Protein AF-A0A8J5BZ61-F1 (afdb_monomer_lite)

Sequence (245 aa):
MNNTCTLYGEGLAAASSSNTFIAFPAPHTLQDVATNKKAYASSNWEYDGNANPSYAVDTIETDETMFHSMPEPSPWWLLDLHSTQRIHDVQILSRRECCSERFHNVEIRVGDRRRHDGDFSSYTLFSKYAGPYTPDQGRLSCARGDGVSVDVTVRGPVDEVTGMVINVSDLKVIIQEVVMNTFDHKNVDLDVPVFRDTNLVSTAENIAVVMYDGIQELLPGGLKLHRIRLHETGKNVVDYYGNSE

pLDDT: mean 76.08, std 17.77, range [21.33, 94.56]

Structure (mmCIF, N/CA/C/O backbone):
data_AF-A0A8J5BZ61-F1
#
_entry.id   AF-A0A8J5BZ61-F1
#
loop_
_atom_site.group_PDB
_atom_site.id
_atom_site.type_symbol
_atom_site.label_atom_id
_atom_site.label_alt_id
_atom_site.label_comp_id
_atom_site.label_asym_id
_atom_site.label_entity_id
_atom_site.label_seq_id
_atom_site.pdbx_PDB_ins_code
_atom_site.Cartn_x
_atom_site.Cartn_y
_atom_site.Cartn_z
_atom_site.occupancy
_atom_site.B_iso_or_equiv
_atom_site.auth_seq_id
_atom_site.auth_comp_id
_atom_site.auth_asym_id
_atom_site.auth_atom_id
_atom_site.pdbx_PDB_model_num
ATOM 1 N N . MET A 1 1 ? -4.915 0.825 0.226 1.00 33.53 1 MET A N 1
ATOM 2 C CA . MET A 1 1 ? -4.096 -0.296 -0.282 1.00 33.53 1 MET A CA 1
ATOM 3 C C . MET A 1 1 ? -2.829 0.349 -0.790 1.00 33.53 1 MET A C 1
ATOM 5 O O . MET A 1 1 ? -2.857 0.920 -1.872 1.00 33.53 1 MET A O 1
ATOM 9 N N . ASN A 1 2 ? -1.805 0.406 0.056 1.00 41.66 2 ASN A N 1
ATOM 10 C CA . ASN A 1 2 ? -0.580 1.135 -0.243 1.00 41.66 2 ASN A CA 1
ATOM 11 C C . ASN A 1 2 ? 0.448 0.105 -0.693 1.0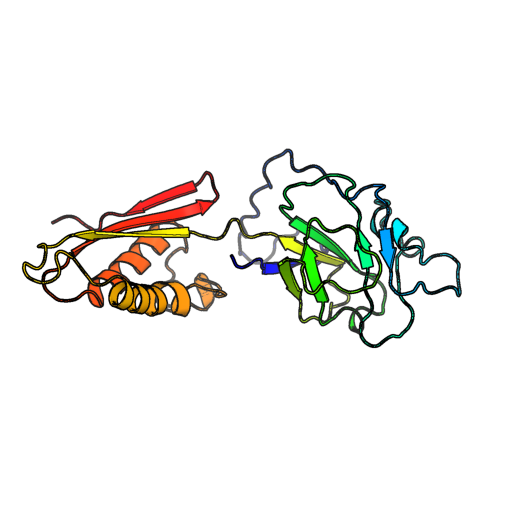0 41.66 2 ASN A C 1
ATOM 13 O O . ASN A 1 2 ? 0.879 -0.735 0.091 1.00 41.66 2 ASN A O 1
ATOM 17 N N . ASN A 1 3 ? 0.755 0.127 -1.984 1.00 46.75 3 ASN A N 1
ATOM 18 C CA . ASN A 1 3 ? 1.813 -0.689 -2.552 1.00 46.75 3 ASN A CA 1
ATOM 19 C C . ASN A 1 3 ? 3.084 0.148 -2.450 1.00 46.75 3 ASN A C 1
ATOM 21 O O . ASN A 1 3 ? 3.115 1.282 -2.928 1.00 46.75 3 ASN A O 1
ATOM 25 N N . THR A 1 4 ? 4.099 -0.377 -1.780 1.00 57.06 4 THR A N 1
ATOM 26 C CA . THR A 1 4 ? 5.382 0.297 -1.602 1.00 57.06 4 THR A CA 1
ATOM 27 C C . THR A 1 4 ? 6.393 -0.309 -2.564 1.00 57.06 4 THR A C 1
ATOM 29 O O . THR A 1 4 ? 6.406 -1.515 -2.806 1.00 57.06 4 THR A O 1
ATOM 32 N N . CYS A 1 5 ? 7.223 0.542 -3.164 1.00 59.59 5 CYS A N 1
ATOM 33 C CA . CYS A 1 5 ? 8.374 0.087 -3.929 1.00 59.59 5 CYS A CA 1
ATOM 34 C C . CYS A 1 5 ? 9.626 0.126 -3.054 1.00 59.59 5 CYS A C 1
ATOM 36 O O . CYS A 1 5 ? 9.904 1.139 -2.412 1.00 59.59 5 CYS A O 1
ATOM 38 N N . THR A 1 6 ? 10.397 -0.954 -3.070 1.00 61.16 6 THR A N 1
ATOM 39 C CA . THR A 1 6 ? 11.673 -1.089 -2.370 1.00 61.16 6 THR A CA 1
ATOM 40 C C . THR A 1 6 ? 12.794 -1.294 -3.385 1.00 61.16 6 THR A C 1
ATOM 42 O O . THR A 1 6 ? 12.669 -2.080 -4.326 1.00 61.16 6 THR A O 1
ATOM 45 N N . LEU A 1 7 ? 13.894 -0.566 -3.195 1.00 57.41 7 LEU A N 1
ATOM 46 C CA . LEU A 1 7 ? 15.117 -0.694 -3.982 1.00 57.41 7 LEU A CA 1
ATOM 47 C C . LEU A 1 7 ? 16.055 -1.701 -3.317 1.00 57.41 7 LEU A C 1
ATOM 49 O O . LEU A 1 7 ? 16.317 -1.611 -2.118 1.00 57.41 7 LEU A O 1
ATOM 53 N N . TYR A 1 8 ? 16.586 -2.629 -4.105 1.00 54.75 8 TYR A N 1
ATOM 54 C CA . TYR A 1 8 ? 17.567 -3.617 -3.675 1.00 54.75 8 TYR A CA 1
ATOM 55 C C . TYR A 1 8 ? 18.887 -3.391 -4.426 1.00 54.75 8 TYR A C 1
ATOM 57 O O . TYR A 1 8 ? 18.908 -3.326 -5.660 1.00 54.75 8 TYR A O 1
ATOM 65 N N . GLY A 1 9 ? 19.988 -3.284 -3.677 1.00 44.00 9 GLY A N 1
ATOM 66 C CA . GLY A 1 9 ? 21.349 -3.356 -4.214 1.00 44.00 9 GLY A CA 1
ATOM 67 C C . GLY A 1 9 ? 21.866 -4.793 -4.210 1.00 44.00 9 GLY A C 1
ATOM 68 O O . GLY A 1 9 ? 21.561 -5.554 -3.291 1.00 44.00 9 GLY A O 1
ATOM 69 N N . GLU A 1 10 ? 22.633 -5.186 -5.227 1.00 42.78 10 GLU A N 1
ATOM 70 C CA . GLU A 1 10 ? 23.255 -6.515 -5.265 1.00 42.78 10 GLU A CA 1
ATOM 71 C C . GLU A 1 10 ? 24.668 -6.461 -4.671 1.00 42.78 10 GLU A C 1
ATOM 73 O O . GLU A 1 10 ? 25.646 -6.144 -5.343 1.00 42.78 10 GLU A O 1
ATOM 78 N N . GLY A 1 11 ? 24.764 -6.790 -3.382 1.00 33.31 11 GLY A N 1
ATOM 79 C CA . GLY A 1 11 ? 26.011 -7.030 -2.664 1.00 33.31 11 GLY A CA 1
ATOM 80 C C . GLY A 1 11 ? 25.831 -8.197 -1.694 1.00 33.31 11 GLY A C 1
ATOM 81 O O . GLY A 1 11 ? 24.943 -8.175 -0.849 1.00 33.31 11 GLY A O 1
ATOM 82 N N . LEU A 1 12 ? 26.657 -9.226 -1.879 1.00 29.45 12 LEU A N 1
ATOM 83 C CA . LEU A 1 12 ? 26.784 -10.477 -1.125 1.00 29.45 12 LEU A CA 1
ATOM 84 C C . LEU A 1 12 ? 26.386 -10.414 0.360 1.00 29.45 12 LEU A C 1
ATOM 86 O O . LEU A 1 12 ? 26.748 -9.493 1.089 1.00 29.45 12 LEU A O 1
ATOM 90 N N . ALA A 1 13 ? 25.791 -11.507 0.842 1.00 30.42 13 ALA A N 1
ATOM 91 C CA . ALA A 1 13 ? 25.819 -11.851 2.254 1.00 30.42 13 ALA A CA 1
ATOM 92 C C . ALA A 1 13 ? 27.269 -11.817 2.783 1.00 30.42 13 ALA A C 1
ATOM 94 O O . ALA A 1 13 ? 28.059 -12.725 2.537 1.00 30.42 13 ALA A O 1
ATOM 95 N N . ALA A 1 14 ? 27.599 -10.774 3.538 1.00 22.12 14 ALA A N 1
ATOM 96 C CA . ALA A 1 14 ? 28.678 -10.757 4.510 1.00 22.12 14 ALA A CA 1
ATOM 97 C C . ALA A 1 14 ? 28.219 -9.888 5.682 1.00 22.12 14 ALA A C 1
ATOM 99 O O . ALA A 1 14 ? 28.168 -8.662 5.609 1.00 22.12 14 ALA A O 1
ATOM 100 N N . ALA A 1 15 ? 27.833 -10.556 6.765 1.00 27.58 15 ALA A N 1
ATOM 101 C CA . ALA A 1 15 ? 27.594 -9.925 8.047 1.00 27.58 15 ALA A CA 1
ATOM 102 C C . ALA A 1 15 ? 28.841 -9.149 8.498 1.00 27.58 15 ALA A C 1
ATOM 104 O O . ALA A 1 15 ? 29.928 -9.718 8.539 1.00 27.58 15 ALA A O 1
ATOM 105 N N . SER A 1 16 ? 28.666 -7.887 8.898 1.00 28.45 16 SER A N 1
ATOM 106 C CA . SER A 1 16 ? 29.517 -7.225 9.898 1.00 28.45 16 SER A CA 1
ATOM 107 C C . SER A 1 16 ? 28.912 -5.891 10.363 1.00 28.45 16 SER A C 1
ATOM 109 O O . SER A 1 16 ? 29.514 -4.832 10.237 1.00 28.45 16 SER A O 1
ATOM 111 N N . SER A 1 17 ? 27.710 -5.955 10.921 1.00 24.59 17 SER A N 1
ATOM 112 C CA . SER A 1 17 ? 27.284 -5.184 12.097 1.00 24.59 17 SER A CA 1
ATOM 113 C C . SER A 1 17 ? 25.858 -5.628 12.374 1.00 24.59 17 SER A C 1
ATOM 115 O O . SER A 1 17 ? 25.006 -5.545 11.495 1.00 24.59 17 SER A O 1
ATOM 117 N N . SER A 1 18 ? 25.649 -6.200 13.549 1.00 29.38 18 SER A N 1
ATOM 118 C CA . SER A 1 18 ? 24.437 -6.863 14.024 1.00 29.38 18 SER A CA 1
ATOM 119 C C . SER A 1 18 ? 23.154 -6.063 13.772 1.00 29.38 18 SER A C 1
ATOM 121 O O . SER A 1 18 ? 22.717 -5.320 14.637 1.00 29.38 18 SER A O 1
ATOM 123 N N . ASN A 1 19 ? 22.552 -6.273 12.603 1.00 24.47 19 ASN A N 1
ATOM 124 C CA . ASN A 1 19 ? 21.151 -6.023 12.296 1.00 24.47 19 ASN A CA 1
ATOM 125 C C . ASN A 1 19 ? 20.655 -7.260 11.550 1.00 24.47 19 ASN A C 1
ATOM 127 O O . ASN A 1 19 ? 20.921 -7.453 10.363 1.00 24.47 19 ASN A O 1
ATOM 131 N N . T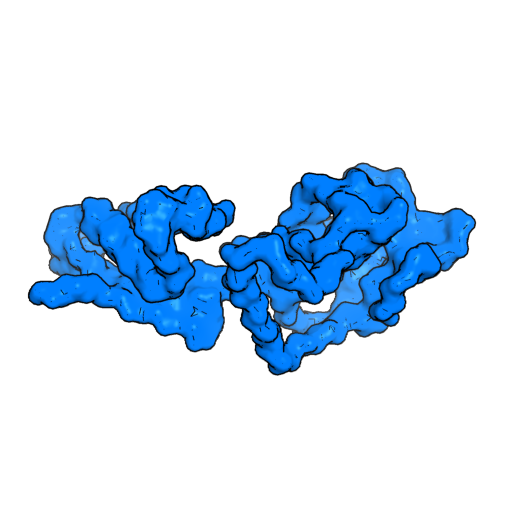HR A 1 20 ? 19.996 -8.150 12.283 1.00 21.33 20 THR A N 1
ATOM 132 C CA . THR A 1 20 ? 19.333 -9.319 11.714 1.00 21.33 20 THR A CA 1
ATOM 133 C C . THR A 1 20 ? 18.081 -8.832 10.991 1.00 21.33 20 THR A C 1
ATOM 135 O O . THR A 1 20 ? 17.008 -8.761 11.578 1.00 21.33 20 THR A O 1
ATOM 138 N N . PHE A 1 21 ? 18.212 -8.464 9.719 1.00 26.28 21 PHE A N 1
ATOM 139 C CA . PHE A 1 21 ? 17.051 -8.305 8.851 1.00 26.28 21 PHE A CA 1
ATOM 140 C C . PHE A 1 21 ? 16.488 -9.697 8.576 1.00 26.28 21 PHE A C 1
ATOM 142 O O . PHE A 1 21 ? 17.120 -10.512 7.900 1.00 26.28 21 PHE A O 1
ATOM 149 N N . ILE A 1 22 ? 15.312 -9.993 9.128 1.00 24.23 22 ILE A N 1
ATOM 150 C CA . ILE A 1 22 ? 14.593 -11.214 8.781 1.00 24.23 22 ILE A CA 1
ATOM 151 C C . ILE A 1 22 ? 13.984 -11.004 7.392 1.00 24.23 22 ILE A C 1
ATOM 153 O O . ILE A 1 22 ? 12.877 -10.498 7.243 1.00 24.23 22 ILE A O 1
ATOM 157 N N . ALA A 1 23 ? 14.726 -11.387 6.356 1.00 25.62 23 ALA A N 1
ATOM 158 C CA . ALA A 1 23 ? 14.143 -11.663 5.054 1.00 25.62 23 ALA A CA 1
ATOM 159 C C . ALA A 1 23 ? 13.437 -13.023 5.148 1.00 25.62 23 ALA A C 1
ATOM 161 O O . ALA A 1 23 ? 14.078 -14.074 5.104 1.00 25.62 23 ALA A O 1
ATOM 162 N N . PHE A 1 24 ? 12.117 -13.014 5.330 1.00 29.38 24 PHE A N 1
ATOM 163 C CA . PHE A 1 24 ? 11.334 -14.238 5.211 1.00 29.38 24 PHE A CA 1
ATOM 164 C C . PHE A 1 24 ? 11.331 -14.682 3.740 1.00 29.38 24 PHE A C 1
ATOM 166 O O . PHE A 1 24 ? 11.063 -13.859 2.860 1.00 29.38 24 PHE A O 1
ATOM 173 N N . PRO A 1 25 ? 11.628 -15.959 3.434 1.00 28.62 25 PRO A N 1
ATOM 174 C CA . PRO A 1 25 ? 11.532 -16.455 2.071 1.00 28.62 25 PRO A CA 1
ATOM 175 C C . PRO A 1 25 ? 10.082 -16.315 1.606 1.00 28.62 25 PRO A C 1
ATOM 177 O O . PRO A 1 25 ? 9.162 -16.820 2.257 1.00 28.62 25 PRO A O 1
ATOM 180 N N . ALA A 1 26 ? 9.882 -15.614 0.487 1.00 34.38 26 ALA A N 1
ATOM 181 C CA . ALA A 1 26 ? 8.590 -15.553 -0.178 1.00 34.38 26 ALA A CA 1
ATOM 182 C C . ALA A 1 26 ? 8.045 -16.986 -0.331 1.00 34.38 26 ALA A C 1
ATOM 184 O O . ALA A 1 26 ? 8.805 -17.885 -0.711 1.00 34.38 26 ALA A O 1
ATOM 185 N N . PRO A 1 27 ? 6.763 -17.236 -0.009 1.00 39.06 27 PRO A N 1
ATOM 186 C CA . PRO A 1 27 ? 6.188 -18.564 -0.129 1.00 39.06 27 PRO A CA 1
ATOM 187 C C . PRO A 1 27 ? 6.408 -19.071 -1.553 1.00 39.06 27 PRO A C 1
ATOM 189 O O . PRO A 1 27 ? 6.018 -18.425 -2.525 1.00 39.06 27 PRO A O 1
ATOM 192 N N . HIS A 1 28 ? 7.056 -20.228 -1.671 1.00 43.19 28 HIS A N 1
ATOM 193 C CA . HIS A 1 28 ? 7.206 -20.926 -2.938 1.00 43.19 28 HIS A CA 1
ATOM 194 C C . HIS A 1 28 ? 5.846 -20.984 -3.659 1.00 43.19 28 HIS A C 1
ATOM 196 O O . HIS A 1 28 ? 4.865 -21.424 -3.057 1.00 43.19 28 HIS A O 1
ATOM 202 N N . THR A 1 29 ? 5.837 -20.552 -4.934 1.00 54.31 29 THR A N 1
ATOM 203 C CA . THR A 1 29 ? 4.799 -20.665 -5.998 1.00 54.31 29 THR A CA 1
ATOM 204 C C . THR A 1 29 ? 4.251 -19.361 -6.604 1.00 54.31 29 THR A C 1
ATOM 206 O O . THR A 1 29 ? 3.286 -19.421 -7.363 1.00 54.31 29 THR A O 1
ATOM 209 N N . LEU A 1 30 ? 4.867 -18.191 -6.394 1.00 62.12 30 LEU A N 1
ATOM 210 C CA . LEU A 1 30 ? 4.630 -17.078 -7.328 1.00 62.12 30 LEU A CA 1
ATOM 211 C C . LEU A 1 30 ? 5.314 -17.392 -8.668 1.00 62.12 30 LEU A C 1
ATOM 213 O O . LEU A 1 30 ? 6.517 -17.640 -8.717 1.00 62.12 30 LEU A O 1
ATOM 217 N N . GLN A 1 31 ? 4.521 -17.442 -9.736 1.00 80.12 31 GLN A N 1
ATOM 218 C CA . GLN A 1 31 ? 4.994 -17.641 -11.103 1.00 80.12 31 GLN A CA 1
ATOM 219 C C . GLN A 1 31 ? 5.258 -16.277 -11.745 1.00 80.12 31 GLN A C 1
ATOM 221 O O . GLN A 1 31 ? 4.420 -15.383 -11.627 1.00 80.12 31 GLN A O 1
ATOM 226 N N . ASP A 1 32 ? 6.378 -16.130 -12.456 1.00 83.31 32 ASP A N 1
ATOM 227 C CA . ASP A 1 32 ? 6.558 -14.992 -13.357 1.00 83.31 32 ASP A CA 1
ATOM 228 C C . ASP A 1 32 ? 5.600 -15.140 -14.547 1.00 83.31 32 ASP A C 1
ATOM 230 O O . ASP A 1 32 ? 5.654 -16.089 -15.335 1.00 83.31 32 ASP A O 1
ATOM 234 N N . VAL A 1 33 ? 4.662 -14.205 -14.630 1.00 88.00 33 VAL A N 1
ATOM 235 C CA . VAL A 1 33 ? 3.606 -14.179 -15.643 1.00 88.00 33 VAL A CA 1
ATOM 236 C C . VAL A 1 33 ? 3.958 -13.250 -16.805 1.00 88.00 33 VAL A C 1
ATOM 238 O O . VAL A 1 33 ? 3.300 -13.317 -17.852 1.00 88.00 33 VAL A O 1
ATOM 241 N N . ALA A 1 34 ? 5.006 -12.435 -16.640 1.00 88.75 34 ALA A N 1
ATOM 242 C CA . ALA A 1 34 ? 5.511 -11.483 -17.616 1.00 88.75 34 ALA A CA 1
ATOM 243 C C . ALA A 1 34 ? 6.397 -12.142 -18.674 1.00 88.75 34 ALA A C 1
ATOM 245 O O . ALA A 1 34 ? 6.360 -11.714 -19.827 1.00 88.75 34 ALA A O 1
ATOM 246 N N . THR A 1 35 ? 7.124 -13.206 -18.318 1.00 87.44 35 THR A N 1
ATOM 247 C CA . THR A 1 35 ? 8.067 -13.874 -19.224 1.00 87.44 35 THR A CA 1
ATOM 248 C C . THR A 1 35 ? 7.449 -14.176 -20.596 1.00 87.44 35 THR A C 1
ATOM 250 O O . THR A 1 35 ? 6.365 -14.774 -20.693 1.00 87.44 35 THR A O 1
ATOM 253 N N . ASN A 1 36 ? 8.154 -13.791 -21.667 1.00 86.25 36 ASN A N 1
ATOM 254 C CA . ASN A 1 36 ? 7.777 -14.025 -23.069 1.00 86.25 36 ASN A CA 1
ATOM 255 C C . ASN A 1 36 ? 6.393 -13.475 -23.474 1.00 86.25 36 ASN A C 1
ATOM 257 O O . ASN A 1 36 ? 5.780 -13.947 -24.440 1.00 86.25 36 ASN A O 1
ATOM 261 N N . LYS A 1 37 ? 5.853 -12.501 -22.733 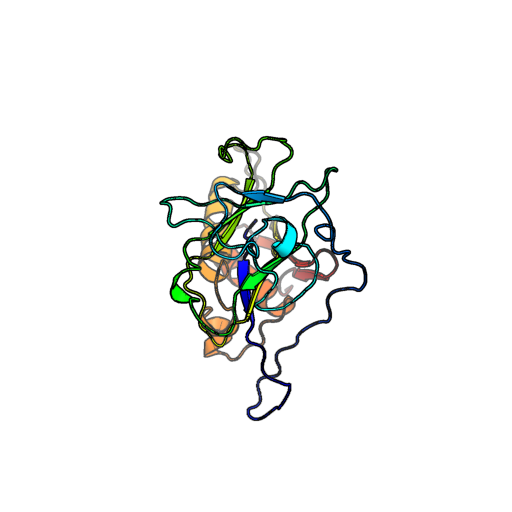1.00 89.06 37 LYS A N 1
ATOM 262 C CA . LYS A 1 37 ? 4.631 -11.789 -23.124 1.00 89.06 37 LYS A CA 1
ATOM 263 C C . LYS A 1 37 ? 4.938 -10.683 -24.123 1.00 89.06 37 LYS A C 1
ATOM 265 O O . LYS A 1 37 ? 6.078 -10.275 -24.316 1.00 89.06 37 LYS A O 1
ATOM 270 N N . LYS A 1 38 ? 3.886 -10.202 -24.786 1.00 90.25 38 LYS A N 1
ATOM 271 C CA . LYS A 1 38 ? 4.012 -9.084 -25.717 1.00 90.25 38 LYS A CA 1
ATOM 272 C C . LYS A 1 38 ? 4.126 -7.787 -24.938 1.00 90.25 38 LYS A C 1
ATOM 274 O O . LYS A 1 38 ? 3.276 -7.498 -24.096 1.00 90.25 38 LYS A O 1
ATOM 279 N N . ALA A 1 39 ? 5.144 -7.013 -25.276 1.00 91.06 39 ALA A N 1
ATOM 280 C CA . ALA A 1 39 ? 5.360 -5.690 -24.736 1.00 91.06 39 ALA A CA 1
ATOM 281 C C . ALA A 1 39 ? 5.265 -4.631 -25.839 1.00 91.06 39 ALA A C 1
ATOM 283 O O . ALA A 1 39 ? 5.598 -4.878 -27.000 1.00 91.06 39 ALA A O 1
ATOM 284 N N . TYR A 1 40 ? 4.810 -3.448 -25.456 1.00 90.94 40 TYR A N 1
ATOM 285 C CA . TYR A 1 40 ? 4.646 -2.280 -26.309 1.00 90.94 40 TYR A CA 1
ATOM 286 C C . TYR A 1 40 ? 5.253 -1.078 -25.601 1.00 90.94 40 TYR A C 1
ATOM 288 O O . TYR A 1 40 ? 5.318 -1.050 -24.376 1.00 90.94 40 TYR A O 1
ATOM 296 N N . ALA A 1 41 ? 5.659 -0.071 -26.356 1.00 91.56 41 ALA A N 1
ATOM 297 C CA . ALA A 1 41 ? 6.137 1.175 -25.788 1.00 91.56 41 ALA A CA 1
ATOM 298 C C . ALA A 1 41 ? 5.706 2.363 -26.643 1.00 91.56 41 ALA A C 1
ATOM 300 O O . ALA A 1 41 ? 5.346 2.193 -27.812 1.00 91.56 4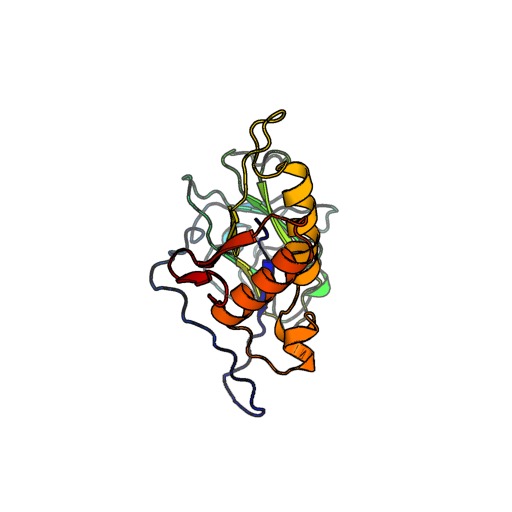1 ALA A O 1
ATOM 301 N N . SER A 1 42 ? 5.768 3.555 -26.055 1.00 91.00 42 SER A N 1
ATOM 302 C CA . SER A 1 42 ? 5.588 4.830 -26.756 1.00 91.00 42 SER A CA 1
ATOM 303 C C . SER A 1 42 ? 6.591 5.001 -27.892 1.00 91.00 42 SER A C 1
ATOM 305 O O . SER A 1 42 ? 6.244 5.459 -28.979 1.00 91.00 42 SER A O 1
ATOM 307 N N . SER A 1 43 ? 7.839 4.624 -27.633 1.00 87.88 43 SER A N 1
ATOM 308 C CA . SER A 1 43 ? 8.950 4.714 -28.565 1.00 87.88 43 SER A CA 1
ATOM 309 C C . SER A 1 43 ? 10.051 3.731 -28.173 1.00 87.88 43 SER A C 1
ATOM 311 O O . SER A 1 43 ? 10.152 3.329 -27.013 1.00 87.88 43 SER A O 1
ATOM 313 N N . ASN A 1 44 ? 10.896 3.377 -29.139 1.00 86.25 44 ASN A N 1
ATOM 314 C CA . ASN A 1 44 ? 12.059 2.520 -28.933 1.00 86.25 44 ASN A CA 1
ATOM 315 C C . ASN A 1 44 ? 13.297 3.265 -29.433 1.00 86.25 44 ASN A C 1
ATOM 317 O O . ASN A 1 44 ? 13.247 3.897 -30.489 1.00 86.25 44 ASN A O 1
ATOM 321 N N . TRP A 1 45 ? 14.404 3.194 -28.699 1.00 80.31 45 TRP A N 1
ATOM 322 C CA . TRP A 1 45 ? 15.678 3.727 -29.171 1.00 80.31 45 TRP A CA 1
ATOM 323 C C . TRP A 1 45 ? 16.225 2.866 -30.326 1.00 80.31 45 TRP A C 1
ATOM 325 O O . TRP A 1 45 ? 16.576 1.707 -30.142 1.00 80.31 45 TRP A O 1
ATOM 335 N N . GLU A 1 46 ? 16.273 3.409 -31.544 1.00 66.38 46 GLU A N 1
ATOM 336 C CA . GLU A 1 46 ? 16.573 2.625 -32.759 1.00 66.38 46 GLU A CA 1
ATOM 337 C C . GLU A 1 46 ? 18.069 2.523 -33.113 1.00 66.38 46 GLU A C 1
ATOM 339 O O . GLU A 1 46 ? 18.420 1.839 -34.071 1.00 66.38 46 GLU A O 1
ATOM 344 N N . TYR A 1 47 ? 18.967 3.191 -32.379 1.00 61.44 47 TYR A N 1
ATOM 345 C CA . TYR A 1 47 ? 20.363 3.364 -32.815 1.00 61.44 47 TYR A CA 1
ATOM 346 C C . TYR A 1 47 ? 21.189 2.062 -32.854 1.00 61.44 47 TYR A C 1
ATOM 348 O O . TYR A 1 47 ? 22.171 1.995 -33.590 1.00 61.44 47 TYR A O 1
ATOM 356 N N . ASP A 1 48 ? 20.808 1.028 -32.100 1.00 58.28 48 ASP A N 1
ATOM 357 C CA . ASP A 1 48 ? 21.552 -0.238 -31.978 1.00 58.28 48 ASP A CA 1
ATOM 358 C C . ASP A 1 48 ? 20.711 -1.504 -32.232 1.00 58.28 48 ASP A C 1
ATOM 360 O O . ASP A 1 48 ? 21.254 -2.606 -32.230 1.00 58.28 48 ASP A O 1
ATOM 364 N N . GLY A 1 49 ? 19.400 -1.379 -32.477 1.00 63.66 49 GLY A N 1
ATOM 365 C CA . GLY A 1 49 ? 18.497 -2.531 -32.616 1.00 63.66 49 GLY A CA 1
ATOM 366 C C . GLY A 1 49 ? 18.264 -3.323 -31.318 1.00 63.66 49 GLY A C 1
ATOM 367 O O . GLY A 1 49 ? 17.541 -4.324 -31.337 1.00 63.66 49 GLY A O 1
ATOM 368 N N . ASN A 1 50 ? 18.809 -2.853 -30.191 1.00 67.06 50 ASN A N 1
ATOM 369 C CA . ASN A 1 50 ? 18.852 -3.562 -28.913 1.00 67.06 50 ASN A CA 1
ATOM 370 C C . ASN A 1 50 ? 17.861 -3.014 -27.873 1.00 67.06 50 ASN A C 1
ATOM 372 O O . ASN A 1 50 ? 17.942 -3.389 -26.712 1.00 67.06 50 ASN A O 1
ATOM 376 N N . ALA A 1 51 ? 16.879 -2.202 -28.287 1.00 74.12 51 ALA A N 1
ATOM 377 C CA . ALA A 1 51 ? 15.883 -1.587 -27.402 1.00 74.12 51 ALA A CA 1
ATOM 378 C C . ALA A 1 51 ? 14.432 -2.040 -27.650 1.00 74.12 51 ALA A C 1
ATOM 380 O O . ALA A 1 51 ? 13.493 -1.250 -27.535 1.00 74.12 51 ALA A O 1
ATOM 381 N N . ASN A 1 52 ? 14.208 -3.304 -28.025 1.00 84.88 52 ASN A N 1
ATOM 382 C CA . ASN A 1 52 ? 12.849 -3.825 -28.190 1.00 84.88 52 ASN A CA 1
ATOM 383 C C . ASN A 1 52 ? 12.128 -3.886 -26.825 1.00 84.88 52 ASN A C 1
ATOM 385 O O . ASN A 1 52 ? 12.700 -4.418 -25.875 1.00 84.88 52 ASN A O 1
ATOM 389 N N . PRO A 1 53 ? 10.859 -3.445 -26.711 1.00 87.62 53 PRO A N 1
ATOM 390 C CA . PRO A 1 53 ? 10.080 -3.557 -25.475 1.00 87.62 53 PRO A CA 1
ATOM 391 C C . PRO A 1 53 ? 10.035 -4.973 -24.898 1.00 87.62 53 PRO A C 1
ATOM 393 O O . PRO A 1 53 ? 9.930 -5.133 -23.685 1.00 87.62 53 PRO A O 1
ATOM 396 N N . SER A 1 54 ? 10.120 -5.995 -25.753 1.00 88.31 54 SER A N 1
ATOM 397 C CA . SER A 1 54 ? 10.084 -7.407 -25.354 1.00 88.31 54 SER A CA 1
ATOM 398 C C . SER A 1 54 ? 11.351 -7.858 -24.623 1.00 88.31 54 SER A C 1
ATOM 400 O O . SER A 1 54 ? 11.292 -8.846 -23.901 1.00 88.31 54 SER A O 1
ATOM 402 N N . TYR A 1 55 ? 12.468 -7.132 -24.753 1.00 87.44 55 TYR A N 1
ATOM 403 C CA . TYR A 1 55 ? 13.690 -7.436 -24.002 1.00 87.44 55 TYR A CA 1
ATOM 404 C C . TYR A 1 55 ? 13.531 -7.174 -22.500 1.00 87.44 55 TYR A C 1
ATOM 406 O O . TYR A 1 55 ? 14.192 -7.792 -21.685 1.00 87.44 55 TYR A O 1
ATOM 414 N N . ALA A 1 56 ? 12.570 -6.343 -22.087 1.00 86.38 56 ALA A N 1
ATOM 415 C CA . ALA A 1 56 ? 12.260 -6.179 -20.665 1.00 86.38 56 ALA A CA 1
ATOM 416 C C . ALA A 1 56 ? 11.580 -7.416 -20.031 1.00 86.38 56 ALA A C 1
ATOM 418 O O . ALA A 1 56 ? 11.346 -7.430 -18.825 1.00 86.38 56 ALA A O 1
ATOM 419 N N . VAL A 1 57 ? 11.210 -8.429 -20.827 1.00 88.00 57 VAL A N 1
ATOM 420 C CA . VAL A 1 57 ? 10.471 -9.627 -20.378 1.00 88.00 57 VAL A CA 1
ATOM 421 C C . VAL A 1 57 ? 11.045 -10.939 -20.921 1.00 88.00 57 VAL A C 1
ATOM 423 O O . VAL A 1 57 ? 10.367 -11.971 -20.906 1.00 88.00 57 VAL A O 1
ATOM 426 N N . ASP A 1 58 ? 12.285 -10.920 -21.409 1.00 79.81 58 ASP A N 1
ATOM 427 C CA . ASP A 1 58 ? 12.972 -12.095 -21.960 1.00 79.81 58 ASP A CA 1
ATOM 428 C C . ASP A 1 58 ? 13.785 -12.879 -20.914 1.00 79.81 58 ASP A C 1
ATOM 430 O O . ASP A 1 58 ? 14.288 -13.959 -21.220 1.00 79.81 58 ASP A O 1
ATOM 434 N N . THR A 1 59 ? 13.851 -12.383 -19.671 1.00 77.00 59 THR A N 1
ATOM 435 C CA . THR A 1 59 ? 14.624 -12.927 -18.532 1.00 77.00 59 THR A CA 1
ATOM 436 C C . THR A 1 59 ? 16.147 -12.872 -18.697 1.00 77.00 59 THR A C 1
ATOM 438 O O . THR A 1 59 ? 16.873 -13.480 -17.910 1.00 77.00 59 THR A O 1
ATOM 441 N N . ILE A 1 60 ? 16.648 -12.140 -19.695 1.00 75.38 60 ILE A N 1
ATOM 442 C CA . ILE A 1 60 ? 18.073 -12.001 -19.984 1.00 75.38 60 ILE A CA 1
ATOM 443 C C . ILE A 1 60 ? 18.583 -10.703 -19.351 1.00 75.38 60 ILE A C 1
ATOM 445 O O . ILE A 1 60 ? 18.380 -9.604 -19.858 1.00 75.38 60 ILE A O 1
ATOM 449 N N . GLU A 1 61 ? 19.294 -10.830 -18.232 1.00 72.12 61 GLU A N 1
ATOM 450 C CA . GLU A 1 61 ? 19.899 -9.697 -17.522 1.00 72.12 61 GLU A CA 1
ATOM 451 C C . GLU A 1 61 ? 21.259 -9.313 -18.123 1.00 72.12 61 GLU A C 1
ATOM 453 O O . GLU A 1 61 ? 22.309 -9.504 -17.508 1.00 72.12 61 GLU A O 1
ATOM 458 N N . THR A 1 62 ? 21.256 -8.797 -19.353 1.00 70.06 62 THR A N 1
ATOM 459 C CA . THR A 1 62 ? 22.473 -8.287 -19.999 1.00 70.06 62 THR A CA 1
ATOM 460 C C . THR A 1 62 ? 22.280 -6.862 -20.490 1.00 70.06 62 THR A C 1
ATOM 462 O O . THR A 1 62 ? 21.188 -6.477 -20.897 1.00 70.06 62 THR A O 1
ATOM 465 N N . ASP A 1 63 ? 23.370 -6.097 -20.525 1.00 68.19 63 ASP A N 1
ATOM 466 C CA . ASP A 1 63 ? 23.404 -4.749 -21.103 1.00 68.19 63 ASP A CA 1
ATOM 467 C C . ASP A 1 63 ? 23.098 -4.732 -22.620 1.00 68.19 63 ASP A C 1
ATOM 469 O O . ASP A 1 63 ? 22.890 -3.665 -23.195 1.00 68.19 63 ASP A O 1
ATOM 473 N N . GLU A 1 64 ? 23.064 -5.900 -23.272 1.00 68.69 64 GLU A N 1
ATOM 474 C CA . GLU A 1 64 ? 22.801 -6.064 -24.706 1.00 68.69 64 GLU A CA 1
ATOM 475 C C . GLU A 1 64 ? 21.309 -6.254 -25.033 1.00 68.69 64 GLU A C 1
ATOM 477 O O . GLU A 1 64 ? 20.913 -6.082 -26.184 1.00 68.69 64 GLU A O 1
ATOM 482 N N . THR A 1 65 ? 20.475 -6.585 -24.042 1.00 75.62 65 THR A N 1
ATOM 483 C CA . THR A 1 65 ? 19.048 -6.910 -24.211 1.00 75.62 65 THR A CA 1
ATOM 484 C C . THR A 1 65 ? 18.199 -6.115 -23.218 1.00 75.62 65 THR A C 1
ATOM 486 O O . THR A 1 65 ? 17.581 -6.666 -22.312 1.00 75.62 65 THR A O 1
ATOM 489 N N . MET A 1 66 ? 18.166 -4.788 -23.367 1.00 78.25 66 MET A N 1
ATOM 490 C CA . MET A 1 66 ? 17.417 -3.891 -22.475 1.00 78.25 66 MET A CA 1
ATOM 491 C C . MET A 1 66 ? 16.461 -2.998 -23.254 1.00 78.25 66 MET A C 1
ATOM 493 O O . MET A 1 66 ? 16.795 -2.511 -24.321 1.00 78.25 66 MET A O 1
ATOM 497 N N . PHE A 1 67 ? 15.293 -2.681 -22.700 1.00 85.56 67 PHE A N 1
ATOM 498 C CA . PHE A 1 67 ? 14.423 -1.667 -23.297 1.00 85.56 67 PHE A CA 1
ATOM 499 C C . PHE A 1 67 ? 14.827 -0.246 -22.862 1.00 85.56 67 PHE A C 1
ATOM 501 O O . PHE A 1 67 ? 14.979 0.032 -21.671 1.00 85.56 67 PHE A O 1
ATOM 508 N N . HIS A 1 68 ? 14.920 0.679 -23.822 1.00 84.19 68 HIS A N 1
ATOM 509 C CA . HIS A 1 68 ? 15.002 2.116 -23.559 1.00 84.19 68 HIS A CA 1
ATOM 510 C C . HIS A 1 68 ? 14.192 2.908 -24.605 1.00 84.19 68 HIS A C 1
ATOM 512 O O . HIS A 1 68 ? 14.217 2.588 -25.795 1.00 84.19 68 HIS A O 1
ATOM 518 N N . SER A 1 69 ? 13.447 3.924 -24.163 1.00 86.81 69 SER A N 1
ATOM 519 C CA . SER A 1 69 ? 12.630 4.785 -25.027 1.00 86.81 69 SER A CA 1
ATOM 520 C C . SER A 1 69 ? 13.436 5.946 -25.627 1.00 86.81 69 SER A C 1
ATOM 522 O O . SER A 1 69 ? 14.483 6.351 -25.120 1.00 86.81 69 SER A O 1
ATOM 524 N N . MET A 1 70 ? 12.909 6.597 -26.661 1.00 87.31 70 MET A N 1
ATOM 525 C CA . MET A 1 70 ? 13.438 7.901 -27.073 1.00 87.31 70 MET A CA 1
ATOM 526 C C . MET A 1 70 ? 13.265 8.937 -25.940 1.00 87.31 70 MET A C 1
ATOM 528 O O . MET A 1 70 ? 12.402 8.771 -25.071 1.00 87.31 70 MET A O 1
ATOM 532 N N . PRO A 1 71 ? 14.065 10.021 -25.916 1.00 86.38 71 PRO A N 1
ATOM 533 C CA . PRO A 1 71 ? 13.837 11.134 -25.000 1.00 86.38 71 PRO A CA 1
ATOM 534 C C . PRO A 1 71 ? 12.479 11.790 -25.280 1.00 86.38 71 PRO A C 1
ATOM 536 O O . PRO A 1 71 ? 12.312 12.504 -26.268 1.00 86.38 71 PRO A O 1
ATOM 539 N N . GLU A 1 72 ? 11.506 11.548 -24.405 1.00 87.75 72 GLU A N 1
ATOM 540 C CA . GLU A 1 72 ? 10.153 12.090 -24.512 1.00 87.75 72 GLU A CA 1
ATOM 541 C C . GLU A 1 72 ? 9.595 12.479 -23.129 1.00 87.75 72 GLU A C 1
ATOM 543 O O . GLU A 1 72 ? 10.086 11.984 -22.114 1.00 87.75 72 GLU A O 1
ATOM 548 N N . PRO A 1 73 ? 8.596 13.380 -23.041 1.00 85.12 73 PRO A N 1
ATOM 549 C CA . PRO A 1 73 ? 8.127 13.904 -21.752 1.00 85.12 73 PRO A CA 1
ATOM 550 C C . PRO A 1 73 ? 7.402 12.889 -20.858 1.00 85.12 73 PRO A C 1
ATOM 552 O O . PRO A 1 73 ? 7.322 13.082 -19.646 1.00 85.12 73 PRO A O 1
ATOM 555 N N . SER A 1 74 ? 6.796 11.853 -21.437 1.00 86.19 74 SER A N 1
ATOM 556 C CA . SER A 1 74 ? 6.002 10.856 -20.702 1.00 86.19 74 SER A CA 1
ATOM 557 C C . SER A 1 74 ? 6.082 9.496 -21.402 1.00 86.19 74 SER A C 1
ATOM 559 O O . SER A 1 74 ? 5.087 9.049 -21.979 1.00 86.19 74 SER A O 1
ATOM 561 N N . PRO A 1 75 ? 7.272 8.863 -21.410 1.00 91.38 75 PRO A N 1
ATOM 562 C CA . PRO A 1 75 ? 7.449 7.563 -22.033 1.00 91.38 75 PRO A CA 1
ATOM 563 C C . PRO A 1 75 ? 6.623 6.520 -21.292 1.00 91.38 75 PRO A C 1
ATOM 565 O O . PRO A 1 75 ? 6.478 6.573 -20.067 1.00 91.38 75 PRO A O 1
ATOM 568 N N . TRP A 1 76 ? 6.106 5.545 -22.030 1.00 92.12 76 TRP A N 1
ATOM 569 C CA . TRP A 1 76 ? 5.388 4.427 -21.442 1.00 92.12 76 TRP A CA 1
ATOM 570 C C . TRP A 1 76 ? 5.857 3.104 -22.023 1.00 92.12 76 TRP A C 1
ATOM 572 O O . TRP A 1 76 ? 6.243 3.002 -23.185 1.00 92.12 76 TRP A O 1
ATOM 582 N N . TRP A 1 77 ? 5.774 2.080 -21.183 1.00 92.56 77 TRP A N 1
ATOM 583 C CA . TRP A 1 77 ? 5.977 0.688 -21.540 1.00 92.56 77 TRP A CA 1
ATOM 584 C C . TRP A 1 77 ? 4.790 -0.112 -21.005 1.00 92.56 77 TRP A C 1
ATOM 586 O O . TRP A 1 77 ? 4.327 0.114 -19.886 1.00 92.56 77 TRP A O 1
ATOM 596 N N . LEU A 1 78 ? 4.263 -1.008 -21.829 1.00 92.00 78 LEU A N 1
ATOM 597 C CA . LEU A 1 78 ? 3.037 -1.748 -21.579 1.00 92.00 78 LEU A CA 1
ATOM 598 C C . LEU A 1 78 ? 3.264 -3.234 -21.823 1.00 92.00 78 LEU A C 1
ATOM 600 O O . LEU A 1 78 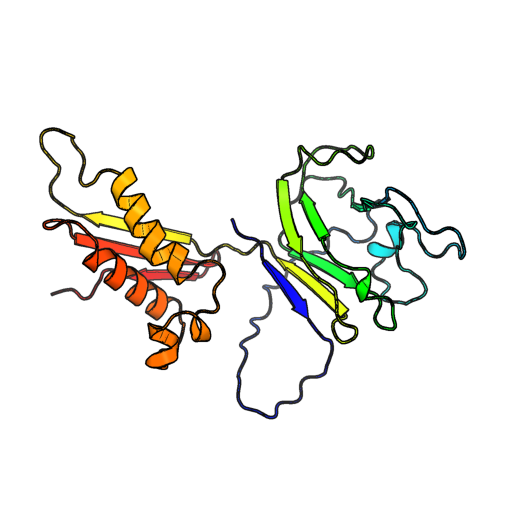? 3.652 -3.636 -22.915 1.00 92.00 78 LEU A O 1
ATOM 604 N N . LEU A 1 79 ? 2.899 -4.043 -20.836 1.00 92.00 79 LEU A N 1
ATOM 605 C CA . LEU A 1 79 ? 2.891 -5.498 -20.911 1.00 92.00 79 LEU A CA 1
ATOM 606 C C . LEU A 1 79 ? 1.469 -6.035 -21.097 1.00 92.00 79 LEU A C 1
ATOM 608 O O . LEU A 1 79 ? 0.605 -5.788 -20.255 1.00 92.00 79 LEU A O 1
ATOM 612 N N . ASP A 1 80 ? 1.230 -6.825 -22.145 1.00 90.69 80 ASP A N 1
ATOM 613 C CA . ASP A 1 80 ? -0.028 -7.561 -22.318 1.00 90.69 80 ASP A CA 1
ATOM 614 C C . ASP A 1 80 ? 0.104 -8.998 -21.792 1.00 90.69 80 ASP A C 1
ATOM 616 O O . ASP A 1 80 ? 0.731 -9.865 -22.404 1.00 90.69 80 ASP A O 1
ATOM 620 N N . LEU A 1 81 ? -0.537 -9.270 -20.651 1.00 89.31 81 LEU A N 1
ATOM 621 C CA . LEU A 1 81 ? -0.541 -10.586 -20.001 1.00 89.31 81 LEU A CA 1
ATOM 622 C C . LEU A 1 81 ? -1.434 -11.625 -20.707 1.00 89.31 81 LEU A C 1
ATOM 624 O O . LEU A 1 81 ? -1.445 -12.795 -20.312 1.00 89.31 81 LEU A O 1
ATOM 628 N N . HIS A 1 82 ? -2.207 -11.221 -21.725 1.00 86.19 82 HIS A N 1
ATOM 629 C CA . HIS A 1 82 ? -3.190 -12.014 -22.483 1.00 86.19 82 HIS A CA 1
ATOM 630 C C . HIS A 1 82 ? -4.350 -12.626 -21.671 1.00 86.19 82 HIS A C 1
ATOM 632 O O . HIS A 1 82 ? -5.313 -13.127 -22.257 1.00 86.19 82 HIS A O 1
ATOM 638 N N . SER A 1 83 ? -4.303 -12.557 -20.342 1.00 85.25 83 SER A N 1
ATOM 639 C CA . SER A 1 83 ? -5.312 -13.058 -19.407 1.00 85.25 83 SER A CA 1
ATOM 640 C C . SER A 1 83 ? -5.340 -12.175 -18.160 1.00 85.25 83 SER A C 1
ATOM 642 O O . SER A 1 83 ? -4.307 -11.639 -17.763 1.00 85.25 83 SER A O 1
ATOM 644 N N . THR A 1 84 ? -6.514 -12.017 -17.548 1.00 84.75 84 THR A N 1
ATOM 645 C CA . THR A 1 84 ? -6.646 -11.326 -16.259 1.00 84.75 84 THR A CA 1
ATOM 646 C C . THR A 1 84 ? -5.993 -12.177 -15.179 1.00 84.75 84 THR A C 1
ATOM 648 O O . THR A 1 84 ? -6.384 -13.325 -14.962 1.00 84.75 84 THR A O 1
ATOM 651 N N . GLN A 1 85 ? -5.004 -11.608 -14.496 1.00 81.88 85 GLN A N 1
ATOM 652 C CA . GLN A 1 85 ? -4.272 -12.268 -13.424 1.00 81.88 85 GLN A CA 1
ATOM 653 C C . GLN A 1 85 ? -4.127 -11.334 -12.230 1.00 81.88 85 GLN A C 1
ATOM 655 O O . GLN A 1 85 ? -4.123 -10.110 -12.366 1.00 81.88 85 GLN A O 1
ATOM 660 N N . ARG A 1 86 ? -4.006 -11.917 -11.037 1.00 76.88 86 ARG A N 1
ATOM 661 C CA . ARG A 1 86 ? -3.716 -11.148 -9.831 1.00 76.88 86 ARG A CA 1
ATOM 662 C C . ARG A 1 86 ? -2.217 -10.865 -9.774 1.00 76.88 86 ARG A C 1
ATOM 664 O O . ARG A 1 86 ? -1.429 -11.789 -9.617 1.00 76.88 86 ARG A O 1
ATOM 671 N N . ILE A 1 87 ? -1.853 -9.588 -9.856 1.00 80.00 87 ILE A N 1
ATOM 672 C CA . ILE A 1 87 ? -0.466 -9.134 -9.725 1.00 80.00 87 ILE A CA 1
ATOM 673 C C . ILE A 1 87 ? -0.134 -8.953 -8.246 1.00 80.00 87 ILE A C 1
ATOM 675 O O . ILE A 1 87 ? -0.798 -8.185 -7.544 1.00 80.00 87 ILE A O 1
ATOM 679 N N . HIS A 1 88 ? 0.862 -9.707 -7.781 1.00 75.69 88 HIS A N 1
ATOM 680 C CA . HIS A 1 88 ? 1.364 -9.650 -6.409 1.00 75.69 88 HIS A CA 1
ATOM 681 C C . HIS A 1 88 ? 2.572 -8.724 -6.282 1.00 75.69 88 HIS A C 1
ATOM 683 O O . HIS A 1 88 ? 2.615 -7.920 -5.360 1.00 75.69 88 HIS A O 1
ATOM 689 N N . ASP A 1 89 ? 3.516 -8.804 -7.213 1.00 79.50 89 ASP A N 1
ATOM 690 C CA . ASP A 1 89 ? 4.751 -8.026 -7.205 1.00 79.50 89 ASP A CA 1
ATOM 691 C C . ASP A 1 89 ? 5.117 -7.625 -8.635 1.00 79.50 89 ASP A C 1
ATOM 693 O O . ASP A 1 89 ? 4.771 -8.327 -9.590 1.00 79.50 89 ASP A O 1
ATOM 697 N N . VAL A 1 90 ? 5.780 -6.479 -8.770 1.00 85.06 90 VAL A N 1
ATOM 698 C CA . VAL A 1 90 ? 6.341 -5.982 -10.027 1.00 85.06 90 VAL A CA 1
ATOM 699 C C . VAL A 1 90 ? 7.812 -5.690 -9.792 1.00 85.06 90 VAL A C 1
ATOM 701 O O . VAL A 1 90 ? 8.146 -4.779 -9.037 1.00 85.06 90 VAL A O 1
ATOM 704 N N . GLN A 1 91 ? 8.683 -6.446 -10.454 1.00 84.12 91 GLN A N 1
ATOM 705 C CA . GLN A 1 91 ? 10.128 -6.245 -10.395 1.00 84.12 91 GLN A CA 1
ATOM 706 C C . GLN A 1 91 ? 10.594 -5.555 -11.668 1.00 84.12 91 GLN A C 1
ATOM 708 O O . GLN A 1 91 ? 10.310 -6.019 -12.769 1.00 84.12 91 GLN A O 1
ATOM 713 N N . ILE A 1 92 ? 11.298 -4.440 -11.508 1.00 84.12 92 ILE A N 1
ATOM 714 C CA . ILE A 1 92 ? 11.936 -3.708 -12.594 1.00 84.12 92 ILE A CA 1
ATOM 715 C C . ILE A 1 92 ? 13.438 -3.747 -12.348 1.00 84.12 92 ILE A C 1
ATOM 717 O O . ILE A 1 92 ? 13.906 -3.440 -11.251 1.00 84.12 92 ILE A O 1
ATOM 721 N N . LEU A 1 93 ? 14.180 -4.141 -13.374 1.00 80.38 93 LEU A N 1
ATOM 722 C CA . LEU A 1 93 ? 15.634 -4.169 -13.364 1.00 80.38 93 LEU A CA 1
ATOM 723 C C . LEU A 1 93 ? 16.143 -2.994 -14.190 1.00 80.38 93 LEU A C 1
ATOM 725 O O . LEU A 1 93 ? 15.727 -2.805 -15.334 1.00 80.38 93 LEU A O 1
ATOM 729 N N . SER A 1 94 ? 17.010 -2.181 -13.593 1.00 76.50 94 SER A N 1
ATOM 730 C CA . SER A 1 94 ? 17.645 -1.062 -14.284 1.00 76.50 94 SER A CA 1
ATOM 731 C C . SER A 1 94 ? 19.049 -1.438 -14.738 1.00 76.50 94 SER A C 1
ATOM 733 O O . SER A 1 94 ? 19.676 -2.359 -14.213 1.00 76.50 94 SER A O 1
ATOM 735 N N . ARG A 1 95 ? 19.577 -0.662 -15.685 1.00 76.12 95 ARG A N 1
ATOM 736 C CA . ARG A 1 95 ? 20.974 -0.772 -16.103 1.00 76.12 95 ARG A CA 1
ATOM 737 C C . ARG A 1 95 ? 21.906 -0.477 -14.924 1.00 76.12 95 ARG A C 1
ATOM 739 O O . ARG A 1 95 ? 21.660 0.475 -14.185 1.00 76.12 95 ARG A O 1
ATOM 746 N N . ARG A 1 96 ? 22.965 -1.279 -14.771 1.00 69.94 96 ARG A N 1
ATOM 747 C CA . ARG A 1 96 ? 23.903 -1.211 -13.632 1.00 69.94 96 ARG A CA 1
ATOM 748 C C . ARG A 1 96 ? 25.036 -0.198 -13.850 1.00 69.94 96 ARG A C 1
ATOM 750 O O . ARG A 1 96 ? 25.482 0.461 -12.921 1.00 69.94 96 ARG A O 1
ATOM 757 N N . GLU A 1 97 ? 25.487 -0.059 -15.093 1.00 67.56 97 GLU A N 1
ATOM 758 C CA . GLU A 1 97 ? 26.760 0.599 -15.425 1.00 67.56 97 GLU A CA 1
ATOM 759 C C . GLU A 1 97 ? 26.649 2.131 -15.599 1.00 67.56 97 GLU A C 1
ATOM 761 O O . GLU A 1 97 ? 27.643 2.852 -15.509 1.00 67.56 97 GLU A O 1
ATOM 766 N N . CYS A 1 98 ? 25.458 2.653 -15.913 1.00 70.25 98 CYS A N 1
ATOM 767 C CA . CYS A 1 98 ? 25.232 4.079 -16.161 1.00 70.25 98 CYS A CA 1
ATOM 768 C C . CYS A 1 98 ? 23.748 4.432 -16.120 1.00 70.25 98 CYS A C 1
ATOM 770 O O . CYS A 1 98 ? 22.881 3.561 -16.220 1.00 70.25 98 CYS A O 1
ATOM 772 N N . CYS A 1 99 ? 23.477 5.737 -16.161 1.00 74.81 99 CYS A N 1
ATOM 773 C CA . CYS A 1 99 ? 22.210 6.261 -16.655 1.00 74.81 99 CYS A CA 1
ATOM 774 C C . CYS A 1 99 ? 21.025 6.058 -15.689 1.00 74.81 99 CYS A C 1
ATOM 776 O O . CYS A 1 99 ? 19.862 6.225 -16.069 1.00 74.81 99 CYS A O 1
ATOM 778 N N . SER A 1 100 ? 21.333 5.705 -14.437 1.00 73.12 100 SER A N 1
ATOM 779 C CA . SER A 1 100 ? 20.383 5.460 -13.351 1.00 73.12 100 SER A CA 1
ATOM 780 C C . SER A 1 100 ? 19.601 6.729 -12.989 1.00 73.12 100 SER A C 1
ATOM 782 O O . SER A 1 100 ? 18.425 6.664 -12.629 1.00 73.12 100 SER A O 1
ATOM 784 N N . GLU A 1 101 ? 20.208 7.900 -13.211 1.00 76.00 101 GLU A N 1
ATOM 785 C CA . GLU A 1 101 ? 19.599 9.216 -13.032 1.00 76.00 101 GLU A CA 1
ATOM 786 C C . GLU A 1 101 ? 18.382 9.450 -13.929 1.00 76.00 101 GLU A C 1
ATOM 788 O O . GLU A 1 101 ? 17.583 10.334 -13.640 1.00 76.00 101 GLU A O 1
ATOM 793 N N . ARG A 1 102 ? 18.222 8.662 -15.001 1.00 80.19 102 ARG A N 1
ATOM 794 C CA . ARG A 1 102 ? 17.083 8.751 -15.924 1.00 80.19 102 ARG A CA 1
ATOM 795 C C . ARG A 1 102 ? 15.859 7.982 -15.438 1.00 80.19 102 ARG A C 1
ATOM 797 O O . ARG A 1 102 ? 14.763 8.218 -15.937 1.00 80.19 102 ARG A O 1
ATOM 804 N N . PHE A 1 103 ? 16.032 7.048 -14.505 1.00 81.69 103 PHE A N 1
ATOM 805 C CA . PHE A 1 103 ? 14.946 6.214 -14.006 1.00 81.69 103 PHE A CA 1
ATOM 806 C C . PHE A 1 103 ? 14.369 6.833 -12.728 1.00 81.69 103 PHE A C 1
ATOM 808 O O . PHE A 1 103 ? 14.780 6.535 -11.607 1.00 81.69 103 PHE A O 1
ATOM 815 N N . HIS A 1 104 ? 13.430 7.756 -12.913 1.00 84.75 104 HIS A N 1
ATOM 816 C CA . HIS A 1 104 ? 12.759 8.497 -11.848 1.00 84.75 104 HIS A CA 1
ATOM 817 C C . HIS A 1 104 ? 11.309 8.805 -12.250 1.00 84.75 104 HIS A C 1
ATOM 819 O O . HIS A 1 104 ? 10.953 8.704 -13.422 1.00 84.75 104 HIS A O 1
ATOM 825 N N . ASN A 1 105 ? 10.467 9.187 -11.287 1.00 86.44 105 ASN A N 1
ATOM 826 C CA . ASN A 1 105 ? 9.047 9.513 -11.490 1.00 86.44 105 ASN A CA 1
ATOM 827 C C . ASN A 1 105 ? 8.239 8.424 -12.230 1.00 86.44 105 ASN A C 1
ATOM 829 O O . ASN A 1 105 ? 7.460 8.716 -13.136 1.00 86.44 105 ASN A O 1
ATOM 833 N N . VAL A 1 106 ? 8.411 7.165 -11.834 1.00 86.94 106 VAL A N 1
ATOM 834 C CA . VAL A 1 106 ? 7.742 6.010 -12.443 1.00 86.94 106 VAL A CA 1
ATOM 835 C C . VAL A 1 106 ? 6.376 5.780 -11.797 1.00 86.94 106 VAL A C 1
ATOM 837 O O . VAL A 1 106 ? 6.253 5.696 -10.573 1.00 86.94 106 VAL A O 1
ATOM 840 N N . GLU A 1 107 ? 5.344 5.625 -12.626 1.00 89.31 107 GLU A N 1
ATOM 841 C CA . GLU A 1 107 ? 4.027 5.137 -12.213 1.00 89.31 107 GLU A CA 1
ATOM 842 C C . GLU A 1 107 ? 3.789 3.738 -12.782 1.00 89.31 107 GLU A C 1
ATOM 844 O O . GLU A 1 107 ? 3.839 3.530 -13.992 1.00 89.31 107 GLU A O 1
ATOM 849 N N . ILE A 1 108 ? 3.469 2.783 -11.913 1.00 89.12 108 ILE A N 1
ATOM 850 C CA . ILE A 1 108 ? 3.058 1.437 -12.311 1.00 89.12 108 ILE A CA 1
ATOM 851 C C . ILE A 1 108 ? 1.539 1.393 -12.247 1.00 89.12 108 ILE A C 1
ATOM 853 O O . ILE A 1 108 ? 0.947 1.717 -11.216 1.00 89.12 108 ILE A O 1
ATOM 857 N N . ARG A 1 109 ? 0.894 0.993 -13.341 1.00 89.88 109 ARG A N 1
ATOM 858 C CA . ARG A 1 109 ? -0.566 0.919 -13.459 1.00 89.88 109 ARG A CA 1
ATOM 859 C C . ARG A 1 109 ? -0.989 -0.453 -13.969 1.00 89.88 109 ARG A C 1
ATOM 861 O O . ARG A 1 109 ? -0.321 -1.029 -14.819 1.00 89.88 109 ARG A O 1
ATOM 868 N N . VAL A 1 110 ? -2.107 -0.966 -13.459 1.00 89.06 110 VAL A N 1
ATOM 869 C CA . VAL A 1 110 ? -2.664 -2.278 -13.827 1.00 89.06 110 VAL A CA 1
ATOM 870 C C . VAL A 1 110 ? -4.143 -2.117 -14.171 1.00 89.06 110 VAL A C 1
ATOM 872 O O . VAL A 1 110 ? -4.887 -1.435 -13.464 1.00 89.06 110 VAL A O 1
ATOM 875 N N . GLY A 1 111 ? -4.581 -2.733 -15.266 1.00 88.00 111 GLY A N 1
ATOM 876 C CA . GLY A 1 111 ? -5.959 -2.643 -15.741 1.00 88.00 111 GLY A CA 1
ATOM 877 C C . GLY A 1 111 ? -6.283 -3.702 -16.791 1.00 88.00 111 GLY A C 1
ATOM 878 O O . GLY A 1 111 ? -5.389 -4.258 -17.420 1.00 88.00 111 GLY A O 1
ATOM 879 N N . ASP A 1 112 ? -7.576 -3.965 -16.978 1.00 84.69 112 ASP A N 1
ATOM 880 C CA . ASP A 1 112 ? -8.079 -5.036 -17.855 1.00 84.69 112 ASP A CA 1
ATOM 881 C C . ASP A 1 112 ? -8.336 -4.588 -19.304 1.00 84.69 112 ASP A C 1
ATOM 883 O O . ASP A 1 112 ? -8.699 -5.393 -20.167 1.00 84.69 112 ASP A O 1
ATOM 887 N N . ARG A 1 113 ? -8.194 -3.291 -19.603 1.00 79.19 113 ARG A N 1
ATOM 888 C CA . ARG A 1 113 ? -8.388 -2.791 -20.967 1.00 79.19 113 ARG A CA 1
ATOM 889 C C . ARG A 1 113 ? -7.173 -3.132 -21.822 1.00 79.19 113 ARG A C 1
ATOM 891 O O . ARG A 1 113 ? -6.039 -3.030 -21.382 1.00 79.19 113 ARG A O 1
ATOM 898 N N . ARG A 1 114 ? -7.413 -3.506 -23.077 1.00 70.56 114 ARG A N 1
ATOM 899 C CA . ARG A 1 114 ? -6.356 -3.694 -24.078 1.00 70.56 114 ARG A CA 1
ATOM 900 C C . ARG A 1 114 ? -6.313 -2.461 -24.966 1.00 70.56 114 ARG A C 1
ATOM 902 O O . ARG A 1 114 ? -7.134 -2.335 -25.874 1.00 70.56 114 ARG A O 1
ATOM 909 N N . ARG A 1 115 ? -5.421 -1.522 -24.655 1.00 71.44 115 ARG A N 1
ATOM 910 C CA . ARG A 1 115 ? -5.168 -0.327 -25.468 1.00 71.44 115 ARG A CA 1
ATOM 911 C C . ARG A 1 115 ? -3.684 -0.005 -25.475 1.00 71.44 115 ARG A C 1
ATOM 913 O O . ARG A 1 115 ? -3.039 -0.098 -24.440 1.00 71.44 115 ARG A O 1
ATOM 920 N N . HIS A 1 116 ? -3.162 0.346 -26.646 1.00 75.81 116 HIS A N 1
ATOM 921 C CA . HIS A 1 116 ? -1.761 0.741 -26.846 1.00 75.81 116 HIS A CA 1
ATOM 922 C C . HIS A 1 116 ? -1.674 2.221 -27.272 1.00 75.81 116 HIS A C 1
ATOM 924 O O . HIS A 1 116 ? -0.745 2.616 -27.966 1.00 75.81 116 HIS A O 1
ATOM 930 N N . ASP A 1 117 ? -2.690 3.021 -26.927 1.00 78.38 117 ASP A N 1
ATOM 931 C CA . ASP A 1 117 ? -2.832 4.440 -27.287 1.00 78.38 117 ASP A CA 1
ATOM 932 C C . ASP A 1 117 ? -2.159 5.388 -26.277 1.00 78.38 117 ASP A C 1
ATOM 934 O O . ASP A 1 117 ? -2.177 6.601 -26.471 1.00 78.38 117 ASP A O 1
ATOM 938 N N . GLY A 1 118 ? -1.563 4.845 -25.210 1.00 78.94 118 GLY A N 1
ATOM 939 C CA . GLY A 1 118 ? -0.917 5.613 -24.145 1.00 78.94 118 GLY A CA 1
ATOM 940 C C . GLY A 1 118 ? -1.878 6.222 -23.117 1.00 78.94 118 GLY A C 1
ATOM 941 O O . GLY A 1 118 ? -1.417 6.883 -22.188 1.00 78.94 118 GLY A O 1
ATOM 942 N N . ASP A 1 119 ? -3.196 6.001 -23.231 1.00 84.38 119 ASP A N 1
ATOM 943 C CA . ASP A 1 119 ? -4.175 6.471 -22.243 1.00 84.38 119 ASP A CA 1
ATOM 944 C C . ASP A 1 119 ? -4.433 5.415 -21.156 1.00 84.38 119 ASP A C 1
ATOM 946 O O . ASP A 1 119 ? -5.295 4.535 -21.265 1.00 84.38 119 ASP A O 1
ATOM 950 N N . PHE A 1 120 ? -3.702 5.550 -20.049 1.00 87.31 120 PHE A N 1
ATOM 951 C CA . PHE A 1 120 ? -3.827 4.687 -18.870 1.00 87.31 120 PHE A CA 1
ATOM 952 C C . PHE A 1 120 ? -4.675 5.303 -17.747 1.00 87.31 120 PHE A C 1
ATOM 954 O O . PHE A 1 120 ? -4.632 4.832 -16.608 1.00 87.31 120 PHE A O 1
ATOM 961 N N . SER A 1 121 ? -5.474 6.338 -18.037 1.00 83.81 121 SER A N 1
ATOM 962 C CA . SER A 1 121 ? -6.311 7.021 -17.033 1.00 83.81 121 SER A CA 1
ATOM 963 C C . SER A 1 121 ? -7.317 6.089 -16.349 1.00 83.81 121 SER A C 1
ATOM 965 O O . SER A 1 121 ? -7.616 6.245 -15.167 1.00 83.81 121 SER A O 1
ATOM 967 N N . SER A 1 122 ? -7.806 5.085 -17.081 1.00 85.06 122 SER A N 1
ATOM 968 C CA . SER A 1 122 ? -8.736 4.067 -16.571 1.00 85.06 122 SER A CA 1
ATOM 969 C C . SER A 1 122 ? -8.074 2.926 -15.789 1.00 85.06 122 SER A C 1
ATOM 971 O O . SER A 1 122 ? -8.781 2.074 -15.255 1.00 85.06 122 SER A O 1
ATOM 973 N N . TYR A 1 123 ? -6.740 2.885 -15.733 1.00 88.62 123 TYR A N 1
ATOM 974 C CA . TYR A 1 123 ? -5.995 1.838 -15.044 1.00 88.62 123 TYR A CA 1
ATOM 975 C C . TYR A 1 123 ? -5.811 2.222 -13.582 1.00 88.62 123 TYR A C 1
ATOM 977 O O . TYR A 1 123 ? -5.564 3.385 -13.243 1.00 88.62 123 TYR A O 1
ATOM 985 N N . THR A 1 124 ? -5.864 1.219 -12.716 1.00 85.56 124 THR A N 1
ATOM 986 C CA . THR A 1 124 ? -5.603 1.400 -11.294 1.00 85.56 124 THR A CA 1
ATOM 987 C C . THR A 1 124 ? -4.121 1.689 -11.099 1.00 85.56 124 THR A C 1
ATOM 989 O O . THR A 1 124 ? -3.270 0.945 -11.589 1.00 85.56 124 THR A O 1
ATOM 992 N N . LEU A 1 125 ? -3.808 2.760 -10.370 1.00 84.19 125 LEU A N 1
ATOM 993 C CA . LEU A 1 125 ? -2.449 3.021 -9.914 1.00 84.19 125 LEU A CA 1
ATOM 994 C C . LEU A 1 125 ? -2.023 1.885 -8.982 1.00 84.19 125 LEU A C 1
ATOM 996 O O . LEU A 1 125 ? -2.590 1.714 -7.905 1.00 84.19 125 LEU A O 1
ATOM 1000 N N . PHE A 1 126 ? -1.049 1.102 -9.431 1.00 81.75 126 PHE A N 1
ATOM 1001 C CA . PHE A 1 126 ? -0.472 0.022 -8.658 1.00 81.75 126 PHE A CA 1
ATOM 1002 C C . PHE A 1 126 ? 0.580 0.581 -7.714 1.00 81.75 126 PHE A C 1
ATOM 1004 O O . PHE A 1 126 ? 0.416 0.424 -6.522 1.00 81.75 126 PHE A O 1
ATOM 1011 N N . SER A 1 127 ? 1.609 1.276 -8.190 1.00 81.25 127 SER A N 1
ATOM 1012 C CA . SER A 1 127 ? 2.601 1.889 -7.300 1.00 81.25 127 SER A CA 1
ATOM 1013 C C . SER A 1 127 ? 3.253 3.111 -7.939 1.00 81.25 127 SER A C 1
ATOM 1015 O O . SER A 1 127 ? 3.111 3.338 -9.143 1.00 81.25 127 SER A O 1
ATOM 1017 N N . LYS A 1 128 ? 3.955 3.904 -7.130 1.00 83.94 128 LYS A N 1
ATOM 1018 C CA . LYS A 1 128 ? 4.761 5.042 -7.577 1.00 83.94 128 LYS A CA 1
ATOM 1019 C C . LYS A 1 128 ? 6.181 4.916 -7.064 1.00 83.94 128 LYS A C 1
ATOM 1021 O O . LYS A 1 128 ? 6.411 4.492 -5.935 1.00 83.94 128 LYS A O 1
ATOM 1026 N N . TYR A 1 129 ? 7.113 5.378 -7.876 1.00 81.62 129 TYR A N 1
ATOM 1027 C CA . TYR A 1 129 ? 8.511 5.479 -7.519 1.00 81.62 129 TYR A CA 1
ATOM 1028 C C . TYR A 1 129 ? 9.042 6.847 -7.944 1.00 81.62 129 TYR A C 1
ATOM 1030 O O . TYR A 1 129 ? 9.046 7.184 -9.125 1.00 81.62 129 TYR A O 1
ATOM 1038 N N . ALA A 1 130 ? 9.466 7.660 -6.977 1.00 82.19 130 ALA A N 1
ATOM 1039 C CA . ALA A 1 130 ? 9.975 9.002 -7.255 1.00 82.19 130 ALA A CA 1
ATOM 1040 C C . ALA A 1 130 ? 11.375 8.971 -7.889 1.00 82.19 130 ALA A C 1
ATOM 1042 O O . ALA A 1 130 ? 11.665 9.785 -8.759 1.00 82.19 130 ALA A O 1
ATOM 1043 N N . GLY A 1 131 ? 12.212 8.001 -7.513 1.00 71.81 131 GLY A N 1
ATOM 1044 C CA . GLY A 1 131 ? 13.607 7.934 -7.938 1.00 71.81 131 GLY A CA 1
ATOM 1045 C C . GLY A 1 131 ? 14.480 9.093 -7.446 1.00 71.81 131 GLY A C 1
ATOM 1046 O O . GLY A 1 131 ? 14.084 9.800 -6.515 1.00 71.81 131 GLY A O 1
ATOM 1047 N N . PRO A 1 132 ? 15.664 9.281 -8.061 1.00 74.44 132 PRO A N 1
ATOM 1048 C CA . PRO A 1 132 ? 16.243 8.425 -9.102 1.00 74.44 132 PRO A CA 1
ATOM 1049 C C . PRO A 1 132 ? 16.779 7.099 -8.552 1.00 74.44 132 PRO A C 1
ATOM 1051 O O . PRO A 1 132 ? 17.014 6.959 -7.352 1.00 74.44 132 PRO A O 1
ATOM 1054 N N . TYR A 1 133 ? 17.013 6.148 -9.452 1.00 74.06 133 TYR A N 1
ATOM 1055 C CA . TYR A 1 133 ? 17.822 4.970 -9.155 1.00 74.06 133 TYR A CA 1
ATOM 1056 C C . TYR A 1 133 ? 19.283 5.364 -8.920 1.00 74.06 133 TYR A C 1
ATOM 1058 O O . TYR A 1 133 ? 19.818 6.229 -9.625 1.00 74.06 133 TYR A O 1
ATOM 1066 N N . THR A 1 134 ? 19.956 4.704 -7.978 1.00 65.75 134 THR A N 1
ATOM 1067 C CA . THR A 1 134 ? 21.405 4.858 -7.785 1.00 65.75 134 THR A CA 1
ATOM 1068 C C . THR A 1 134 ? 22.174 3.682 -8.411 1.00 65.75 134 THR A C 1
ATOM 1070 O O . THR A 1 134 ? 21.623 2.588 -8.505 1.00 65.75 134 THR A O 1
ATOM 1073 N N . PRO A 1 135 ? 23.426 3.867 -8.879 1.00 58.44 135 PRO A N 1
ATOM 1074 C CA . PRO A 1 135 ? 24.175 2.827 -9.610 1.00 58.44 135 PRO A CA 1
ATOM 1075 C C . PRO A 1 135 ? 24.445 1.532 -8.823 1.00 58.44 135 PRO A C 1
ATOM 1077 O O . PRO A 1 135 ? 24.712 0.488 -9.406 1.00 58.44 135 PRO A O 1
ATOM 1080 N N . ASP A 1 136 ? 24.384 1.587 -7.493 1.00 58.62 136 ASP A N 1
ATOM 1081 C CA . ASP A 1 136 ? 24.496 0.448 -6.575 1.00 58.62 136 ASP A CA 1
ATOM 1082 C C . ASP A 1 136 ? 23.180 -0.336 -6.409 1.00 58.62 136 ASP A C 1
ATOM 1084 O O . ASP A 1 136 ? 23.158 -1.398 -5.783 1.00 58.62 136 ASP A O 1
ATOM 1088 N N . GLN A 1 137 ? 22.084 0.163 -6.982 1.00 60.41 137 GLN A N 1
ATOM 1089 C CA . GLN A 1 137 ? 20.753 -0.429 -6.935 1.00 60.41 137 GLN A CA 1
ATOM 1090 C C . GLN A 1 137 ? 20.429 -1.001 -8.316 1.00 60.41 137 GLN A C 1
ATOM 1092 O O . GLN A 1 137 ? 20.415 -0.285 -9.309 1.00 60.41 137 GLN A O 1
ATOM 1097 N N . GLY A 1 138 ? 20.197 -2.311 -8.398 1.00 63.78 138 GLY A N 1
ATOM 1098 C CA . GLY A 1 138 ? 19.915 -2.998 -9.668 1.00 63.78 138 GLY A CA 1
ATOM 1099 C C . GLY A 1 138 ? 18.439 -3.345 -9.854 1.00 63.78 138 GLY A C 1
ATOM 1100 O O . GLY A 1 138 ? 17.987 -3.551 -10.978 1.00 63.78 138 GLY A O 1
ATOM 1101 N N . ARG A 1 139 ? 17.660 -3.383 -8.762 1.00 74.81 139 ARG A N 1
ATOM 1102 C CA . ARG A 1 139 ? 16.292 -3.919 -8.763 1.00 74.81 139 ARG A CA 1
ATOM 1103 C C . ARG A 1 139 ? 15.325 -3.105 -7.909 1.00 74.81 139 ARG A C 1
ATOM 1105 O O . ARG A 1 139 ? 15.565 -2.877 -6.727 1.00 74.81 139 ARG A O 1
ATOM 1112 N N . LEU A 1 140 ? 14.184 -2.770 -8.495 1.00 76.06 140 LEU A N 1
ATOM 1113 C CA . LEU A 1 140 ? 13.045 -2.118 -7.878 1.00 76.06 140 LEU A CA 1
ATOM 1114 C C . LEU A 1 140 ? 11.951 -3.162 -7.815 1.00 76.06 140 LEU A C 1
ATOM 1116 O O . LEU A 1 140 ? 11.433 -3.576 -8.846 1.00 76.06 140 LEU A O 1
ATOM 1120 N N . SER A 1 141 ? 11.612 -3.602 -6.613 1.00 78.00 141 SER A N 1
ATOM 1121 C CA . SER A 1 141 ? 10.456 -4.465 -6.403 1.00 78.00 141 SER A CA 1
ATOM 1122 C C . SER A 1 141 ? 9.351 -3.621 -5.799 1.00 78.00 141 SER A C 1
ATOM 1124 O O . SER A 1 141 ? 9.498 -3.003 -4.746 1.00 78.00 141 SER A O 1
ATOM 1126 N N . CYS A 1 142 ? 8.257 -3.536 -6.536 1.00 73.69 142 CYS A N 1
ATOM 1127 C CA . CYS A 1 142 ? 7.024 -2.911 -6.123 1.00 73.69 142 CYS A CA 1
ATOM 1128 C C . CYS A 1 142 ? 6.051 -4.031 -5.809 1.00 73.69 142 CYS A C 1
ATOM 1130 O O . CYS A 1 142 ? 5.366 -4.543 -6.696 1.00 73.69 142 CYS A O 1
ATOM 1132 N N . ALA A 1 143 ? 5.990 -4.405 -4.541 1.00 65.25 143 ALA A N 1
ATOM 1133 C CA . ALA A 1 143 ? 5.025 -5.382 -4.098 1.00 65.25 143 ALA A CA 1
ATOM 1134 C C . ALA A 1 143 ? 3.690 -4.683 -3.864 1.00 65.25 143 ALA A C 1
ATOM 1136 O O . ALA A 1 143 ? 3.609 -3.585 -3.299 1.00 65.25 143 ALA A O 1
ATOM 1137 N N . ARG A 1 144 ? 2.607 -5.359 -4.241 1.00 58.59 144 ARG A N 1
ATOM 1138 C CA . ARG A 1 144 ? 1.338 -5.116 -3.581 1.00 58.59 144 ARG A CA 1
ATOM 1139 C C . ARG A 1 144 ? 1.565 -5.551 -2.146 1.00 58.59 144 ARG A C 1
ATOM 1141 O O . ARG A 1 144 ? 1.633 -6.751 -1.893 1.00 58.59 144 ARG A O 1
ATOM 1148 N N . GLY A 1 145 ? 1.737 -4.597 -1.234 1.00 51.91 145 GLY A N 1
ATOM 1149 C CA . GLY A 1 145 ? 1.713 -4.923 0.180 1.00 51.91 145 GLY A CA 1
ATOM 1150 C C . GLY A 1 145 ? 0.449 -5.742 0.405 1.00 51.91 145 GLY A C 1
ATOM 1151 O O . GLY A 1 145 ? -0.635 -5.327 -0.030 1.00 51.91 145 GLY A O 1
ATOM 1152 N N . ASP A 1 146 ? 0.572 -6.918 1.016 1.00 50.22 146 ASP A N 1
ATOM 1153 C CA . ASP A 1 146 ? -0.561 -7.558 1.675 1.00 50.22 146 ASP A CA 1
ATOM 1154 C C . ASP A 1 146 ? -0.928 -6.607 2.815 1.00 50.22 146 ASP A C 1
ATOM 1156 O O . ASP A 1 146 ? -0.484 -6.785 3.939 1.00 50.22 146 ASP A O 1
ATOM 1160 N N . GLY A 1 147 ? -1.558 -5.479 2.465 1.00 52.50 147 GLY A N 1
ATOM 1161 C CA . GLY A 1 147 ? -1.587 -4.295 3.304 1.00 52.50 147 GLY A CA 1
ATOM 1162 C C . GLY A 1 147 ? -2.079 -4.686 4.678 1.00 52.50 147 GLY A C 1
ATOM 1163 O O . GLY A 1 147 ? -3.100 -5.367 4.781 1.00 52.50 147 GLY A O 1
ATOM 1164 N N . VAL A 1 148 ? -1.338 -4.274 5.701 1.00 64.94 148 VAL A N 1
ATOM 1165 C CA . VAL A 1 148 ? -1.702 -4.567 7.078 1.00 64.94 148 VAL A CA 1
ATOM 1166 C C . VAL A 1 148 ? -3.110 -4.024 7.306 1.00 64.94 148 VAL A C 1
ATOM 1168 O O . VAL A 1 148 ? -3.347 -2.821 7.169 1.00 64.94 148 VAL A O 1
ATOM 1171 N N . SER A 1 149 ? -4.069 -4.910 7.572 1.00 71.75 149 SER A N 1
ATOM 1172 C CA . SER A 1 149 ? -5.453 -4.513 7.831 1.00 71.75 149 SER A CA 1
ATOM 1173 C C . SER A 1 149 ? -5.757 -4.633 9.310 1.00 71.75 149 SER A C 1
ATOM 1175 O O . SER A 1 149 ? -5.367 -5.606 9.952 1.00 71.75 149 SER A O 1
ATOM 1177 N N . VAL A 1 150 ? -6.475 -3.649 9.842 1.00 81.62 150 VAL A N 1
ATOM 1178 C CA . VAL A 1 150 ? -6.823 -3.580 11.259 1.00 81.62 150 VAL A CA 1
ATOM 1179 C C . VAL A 1 150 ? -8.339 -3.581 11.394 1.00 81.62 150 VAL A C 1
ATOM 1181 O O . VAL A 1 150 ? -8.991 -2.638 10.942 1.00 81.62 150 VAL A O 1
ATOM 1184 N N . ASP A 1 151 ? -8.902 -4.606 12.039 1.00 88.00 151 ASP A N 1
ATOM 1185 C CA . ASP A 1 151 ? -10.310 -4.592 12.440 1.00 88.00 151 ASP A CA 1
ATOM 1186 C C . ASP A 1 151 ? -10.422 -4.076 13.878 1.00 88.00 151 ASP A C 1
ATOM 1188 O O . ASP A 1 151 ? -9.863 -4.657 14.812 1.00 88.00 151 ASP A O 1
ATOM 1192 N N . VAL A 1 152 ? -11.191 -3.004 14.065 1.00 90.00 152 VAL A N 1
ATOM 1193 C CA . VAL A 1 152 ? -11.415 -2.363 15.367 1.00 90.00 152 VAL A CA 1
ATOM 1194 C C . VAL A 1 152 ? -12.833 -2.674 15.832 1.00 90.00 152 VAL A C 1
ATOM 1196 O O . VAL A 1 152 ? -13.807 -2.374 15.143 1.00 90.00 152 VAL A O 1
ATOM 1199 N N . THR A 1 153 ? -12.966 -3.293 17.003 1.00 90.31 153 THR A N 1
ATOM 1200 C CA . THR A 1 153 ? -14.264 -3.642 17.597 1.00 90.31 153 THR A CA 1
ATOM 1201 C C . THR A 1 153 ? -14.476 -2.841 18.872 1.00 90.31 153 THR A C 1
ATOM 1203 O O . THR A 1 153 ? -13.734 -3.019 19.833 1.00 90.31 153 THR A O 1
ATOM 1206 N N . VAL A 1 154 ? -15.505 -1.993 18.904 1.00 91.56 154 VAL A N 1
ATOM 1207 C CA . VAL A 1 154 ? -15.875 -1.174 20.071 1.00 91.56 154 VAL A CA 1
ATOM 1208 C C . VAL A 1 154 ? -17.124 -1.755 20.734 1.00 91.56 154 VAL A C 1
ATOM 1210 O O . VAL A 1 154 ? -18.025 -2.250 20.056 1.00 91.56 154 VAL A O 1
ATOM 1213 N N . ARG A 1 155 ? -17.184 -1.695 22.065 1.00 90.06 155 ARG A N 1
ATOM 1214 C CA . ARG A 1 155 ? -18.314 -2.143 22.883 1.00 90.06 155 ARG A CA 1
ATOM 1215 C C . ARG A 1 155 ? -18.767 -1.021 23.817 1.00 90.06 155 ARG A C 1
ATOM 1217 O O . ARG A 1 155 ? -17.952 -0.358 24.450 1.00 90.06 155 ARG A O 1
ATOM 1224 N N . GLY A 1 156 ? -20.077 -0.861 23.950 1.00 90.94 156 GLY A N 1
ATOM 1225 C CA . GLY A 1 156 ? -20.691 0.123 24.837 1.00 90.94 156 GLY A CA 1
ATOM 1226 C C . GLY A 1 156 ? -22.216 0.013 24.839 1.00 90.94 156 GLY A C 1
ATOM 1227 O O . GLY A 1 156 ? -22.758 -0.845 24.133 1.00 90.94 156 GLY A O 1
ATOM 1228 N N . PRO A 1 157 ? -22.907 0.833 25.648 1.00 92.56 157 PRO A N 1
ATOM 1229 C CA . PRO A 1 157 ? -24.359 0.944 25.582 1.00 92.56 157 PRO A CA 1
ATOM 1230 C C . PRO A 1 157 ? -24.791 1.469 24.207 1.00 92.56 157 PRO A C 1
ATOM 1232 O O . PRO A 1 157 ? -24.076 2.244 23.575 1.00 92.56 157 PRO A O 1
ATOM 1235 N N . VAL A 1 158 ? -25.961 1.032 23.745 1.00 92.44 158 VAL A N 1
ATOM 1236 C CA . VAL A 1 158 ? -26.583 1.588 22.540 1.00 92.44 158 VAL A CA 1
ATOM 1237 C C . VAL A 1 158 ? -27.291 2.874 22.941 1.00 92.44 158 VAL A C 1
ATOM 1239 O O . VAL A 1 158 ? -28.106 2.859 23.862 1.00 92.44 158 VAL A O 1
ATOM 1242 N N . ASP A 1 159 ? -26.974 3.974 22.267 1.00 89.94 159 ASP A N 1
ATOM 1243 C CA . ASP A 1 159 ? -27.649 5.248 22.484 1.00 89.94 159 ASP A CA 1
ATOM 1244 C C . ASP A 1 159 ? -29.128 5.149 22.065 1.00 89.94 159 ASP A C 1
ATOM 1246 O O . ASP A 1 159 ? -29.447 4.701 20.962 1.00 89.94 159 ASP A O 1
ATOM 1250 N N . GLU A 1 160 ? -30.040 5.549 22.954 1.00 93.88 160 GLU A N 1
ATOM 1251 C CA . GLU A 1 160 ? -31.488 5.350 22.776 1.00 93.88 160 GLU A CA 1
ATOM 1252 C C . GLU A 1 160 ? -32.086 6.191 21.638 1.00 93.88 160 GLU A C 1
ATOM 1254 O O . GLU A 1 160 ? -33.148 5.853 21.114 1.00 93.88 160 GLU A O 1
ATOM 1259 N N . VAL A 1 161 ? -31.419 7.281 21.244 1.00 93.06 161 VAL A N 1
ATOM 1260 C CA . VAL A 1 161 ? -31.904 8.203 20.209 1.00 93.06 161 VAL A CA 1
ATOM 1261 C C . VAL A 1 161 ? -31.379 7.796 18.835 1.00 93.06 161 VAL A C 1
ATOM 1263 O O . VAL A 1 161 ? -32.126 7.757 17.859 1.00 93.06 161 VAL A O 1
ATOM 1266 N N . THR A 1 162 ? -30.084 7.506 18.747 1.00 90.75 162 THR A N 1
ATOM 1267 C CA . THR A 1 162 ? -29.379 7.226 17.491 1.00 90.75 162 THR A CA 1
ATOM 1268 C C . THR A 1 162 ? -29.341 5.741 17.141 1.00 90.75 162 THR A C 1
ATOM 1270 O O . THR A 1 162 ? -29.136 5.402 15.976 1.00 90.75 162 THR A O 1
ATOM 1273 N N . GLY A 1 163 ? -29.524 4.846 18.118 1.00 91.12 163 GLY A N 1
ATOM 1274 C CA . GLY A 1 163 ? -29.439 3.397 17.925 1.00 91.12 163 GLY A CA 1
ATOM 1275 C C . GLY A 1 163 ? -28.022 2.885 17.642 1.00 91.12 163 GLY A C 1
ATOM 1276 O O . GLY A 1 163 ? -27.860 1.756 17.178 1.00 91.12 163 GLY A O 1
ATOM 1277 N N . MET A 1 164 ? -26.990 3.695 17.895 1.00 89.81 164 MET A N 1
ATOM 1278 C CA . MET A 1 164 ? -25.586 3.358 17.648 1.00 89.81 164 MET A CA 1
ATOM 1279 C C . MET A 1 164 ? -24.801 3.270 18.960 1.00 89.81 164 MET A C 1
ATOM 1281 O O . MET A 1 164 ? -25.127 3.934 19.938 1.00 89.81 164 MET A O 1
ATOM 1285 N N . VAL A 1 165 ? -23.733 2.469 18.973 1.00 89.94 165 VAL A N 1
ATOM 1286 C CA . VAL A 1 165 ? -22.745 2.479 20.072 1.00 89.94 165 VAL A CA 1
ATOM 1287 C C . VAL A 1 165 ? -21.813 3.688 19.940 1.00 89.94 165 VAL A C 1
ATOM 1289 O O . VAL A 1 165 ? -21.473 4.334 20.922 1.00 89.94 165 VAL A O 1
ATOM 1292 N N . ILE A 1 166 ? -21.403 4.001 18.710 1.00 90.31 166 ILE A N 1
ATOM 1293 C CA . ILE A 1 166 ? -20.608 5.177 18.354 1.00 90.31 166 ILE A CA 1
ATOM 1294 C C . ILE A 1 166 ? -20.905 5.542 16.898 1.00 90.31 166 ILE A C 1
ATOM 1296 O O . ILE A 1 166 ? -21.172 4.661 16.076 1.00 90.31 166 ILE A O 1
ATOM 1300 N N . ASN A 1 167 ? -20.848 6.829 16.560 1.00 87.25 167 ASN A N 1
ATOM 1301 C CA . ASN A 1 167 ? -20.904 7.259 15.169 1.00 87.25 167 ASN A CA 1
ATOM 1302 C C . ASN A 1 167 ? -19.631 6.803 14.437 1.00 87.25 167 ASN A C 1
ATOM 1304 O O . ASN A 1 167 ? -18.509 7.072 14.867 1.00 87.25 167 ASN A O 1
ATOM 1308 N N . VAL A 1 168 ? -19.802 6.140 13.295 1.00 84.31 168 VAL A N 1
ATOM 1309 C CA . VAL A 1 168 ? -18.689 5.629 12.479 1.00 84.31 168 VAL A CA 1
ATOM 1310 C C . VAL A 1 168 ? -17.750 6.751 12.019 1.00 84.31 168 VAL A C 1
ATOM 1312 O O . VAL A 1 168 ? -16.555 6.520 11.854 1.00 84.31 168 VAL A O 1
ATOM 1315 N N . SER A 1 169 ? -18.263 7.972 11.842 1.00 84.25 169 SER A N 1
ATOM 1316 C CA . SER A 1 169 ? -17.453 9.133 11.449 1.00 84.25 169 SER A CA 1
ATOM 1317 C C . SER A 1 169 ? -16.471 9.538 12.546 1.00 84.25 169 SER A C 1
ATOM 1319 O O . SER A 1 169 ? -15.309 9.803 12.249 1.00 84.25 169 SER A O 1
ATOM 1321 N N . ASP A 1 170 ? -16.909 9.507 13.805 1.00 86.25 170 ASP A N 1
ATOM 1322 C CA . ASP A 1 170 ? -16.071 9.849 14.958 1.00 86.25 170 ASP A CA 1
ATOM 1323 C C . ASP A 1 170 ? -15.019 8.760 15.189 1.00 86.25 170 ASP A C 1
ATOM 1325 O O . ASP A 1 170 ? -13.832 9.049 15.345 1.00 86.25 170 ASP A O 1
ATOM 1329 N N . LEU A 1 171 ? -15.429 7.488 15.091 1.00 86.31 171 LEU A N 1
ATOM 1330 C CA . LEU A 1 171 ? -14.506 6.356 15.171 1.00 86.31 171 LEU A CA 1
ATOM 1331 C C . LEU A 1 171 ? -13.439 6.412 14.067 1.00 86.31 171 LEU A C 1
ATOM 1333 O O . LEU A 1 171 ? -12.270 6.126 14.317 1.00 86.31 171 LEU A O 1
ATOM 1337 N N . LYS A 1 172 ? -13.818 6.818 12.851 1.00 82.44 172 LYS A N 1
ATOM 1338 C CA . LYS A 1 172 ? -12.882 6.982 11.734 1.00 82.44 172 LYS A CA 1
ATOM 1339 C C . LYS A 1 172 ? -11.810 8.029 12.034 1.00 82.44 172 LYS A C 1
ATOM 1341 O O . LYS A 1 172 ? -10.658 7.802 11.679 1.00 82.44 172 LYS A O 1
ATOM 1346 N N . VAL A 1 173 ? -12.164 9.150 12.666 1.00 88.56 173 VAL A N 1
ATOM 1347 C CA . VAL A 1 173 ? -11.195 10.195 13.042 1.00 88.56 173 VAL A CA 1
ATOM 1348 C C . VAL A 1 173 ? -10.189 9.656 14.059 1.00 88.56 173 VAL A C 1
ATOM 1350 O O . VAL A 1 173 ? -8.990 9.839 13.872 1.00 88.56 173 VAL A O 1
ATOM 1353 N N . ILE A 1 174 ? -10.659 8.922 15.072 1.00 89.75 174 ILE A N 1
ATOM 1354 C CA . ILE A 1 174 ? -9.791 8.300 16.085 1.00 89.75 174 ILE A CA 1
ATOM 1355 C C . ILE A 1 174 ? -8.823 7.301 15.436 1.00 89.75 174 ILE A C 1
ATOM 1357 O O . ILE A 1 174 ? -7.618 7.353 15.671 1.00 89.75 174 ILE A O 1
ATOM 1361 N N . ILE A 1 175 ? -9.333 6.413 14.575 1.00 85.12 175 ILE A N 1
ATOM 1362 C CA . ILE A 1 175 ? -8.504 5.424 13.867 1.00 85.12 175 ILE A CA 1
ATOM 1363 C C . ILE A 1 175 ? -7.492 6.114 12.946 1.00 85.12 175 ILE A C 1
ATOM 1365 O O . ILE A 1 175 ? -6.344 5.686 12.869 1.00 85.12 175 ILE A O 1
ATOM 1369 N N . GLN A 1 176 ? -7.893 7.177 12.247 1.00 83.19 176 GLN A N 1
ATOM 1370 C CA . GLN A 1 176 ? -6.990 7.936 11.385 1.00 83.19 176 GLN A CA 1
ATOM 1371 C C . GLN A 1 176 ? -5.823 8.526 12.188 1.00 83.19 176 GLN A C 1
ATOM 1373 O O . GLN A 1 176 ? -4.679 8.428 11.753 1.00 83.19 176 GLN A O 1
ATOM 1378 N N . GLU A 1 177 ? -6.098 9.095 13.358 1.00 84.94 177 GLU A N 1
ATOM 1379 C CA . GLU A 1 177 ? -5.062 9.683 14.206 1.00 84.94 177 GLU A CA 1
ATOM 1380 C C . GLU A 1 177 ? -4.111 8.620 14.769 1.00 84.94 177 GLU A C 1
ATOM 1382 O O . GLU A 1 177 ? -2.896 8.731 14.629 1.00 84.94 177 GLU A O 1
ATOM 1387 N N . VAL A 1 178 ? -4.645 7.548 15.354 1.00 87.25 178 VAL A N 1
ATOM 1388 C CA . VAL A 1 178 ? -3.810 6.555 16.045 1.00 87.25 178 VAL A CA 1
ATOM 1389 C C . VAL A 1 178 ? -3.122 5.615 15.068 1.00 87.25 178 VAL A C 1
ATOM 1391 O O . VAL A 1 178 ? -1.927 5.371 15.194 1.00 87.25 178 VAL A O 1
ATOM 1394 N N . VAL A 1 179 ? -3.858 5.067 14.103 1.00 83.88 179 VAL A N 1
ATOM 1395 C CA . VAL A 1 179 ? -3.343 4.020 13.213 1.00 83.88 179 VAL A CA 1
ATOM 1396 C C . VAL A 1 179 ? -2.643 4.648 12.020 1.00 83.88 179 VAL A C 1
ATOM 1398 O O . VAL A 1 179 ? -1.465 4.393 11.788 1.00 83.88 179 VAL A O 1
ATOM 1401 N N . MET A 1 180 ? -3.344 5.494 11.268 1.00 75.50 180 MET A N 1
ATOM 1402 C CA . MET A 1 180 ? -2.811 5.975 9.994 1.00 75.50 180 MET A CA 1
ATOM 1403 C C . MET A 1 180 ? -1.682 6.985 10.207 1.00 75.50 180 MET A C 1
ATOM 1405 O O . MET A 1 180 ? -0.596 6.799 9.673 1.00 75.50 180 MET A O 1
ATOM 1409 N N . ASN A 1 181 ? -1.875 8.015 11.034 1.00 75.44 181 ASN A N 1
ATOM 1410 C CA . ASN A 1 181 ? -0.844 9.044 11.211 1.00 75.44 181 ASN A CA 1
ATOM 1411 C C . ASN A 1 181 ? 0.404 8.512 11.938 1.00 75.44 181 ASN A C 1
ATOM 1413 O O . ASN A 1 181 ? 1.497 9.056 11.751 1.00 75.44 181 ASN A O 1
ATOM 1417 N N . THR A 1 182 ? 0.275 7.450 12.739 1.00 77.12 182 THR A N 1
ATOM 1418 C CA . THR A 1 182 ? 1.400 6.863 13.485 1.00 77.12 182 THR A CA 1
ATOM 1419 C C . THR A 1 182 ? 2.128 5.772 12.711 1.00 77.12 182 THR A C 1
ATOM 1421 O O . THR A 1 182 ? 3.352 5.738 12.777 1.00 77.12 182 THR A O 1
ATOM 1424 N N . PHE A 1 183 ? 1.423 4.907 11.975 1.00 76.69 183 PHE A N 1
ATOM 1425 C CA . PHE A 1 183 ? 2.016 3.703 11.377 1.00 76.69 183 PHE A CA 1
ATOM 1426 C C . PHE A 1 183 ? 2.026 3.695 9.844 1.00 76.69 183 PHE A C 1
ATOM 1428 O O . PHE A 1 183 ? 2.847 2.992 9.256 1.00 76.69 183 PHE A O 1
ATOM 1435 N N . ASP A 1 184 ? 1.151 4.449 9.170 1.00 74.06 184 ASP A N 1
ATOM 1436 C CA . ASP A 1 184 ? 1.108 4.433 7.704 1.00 74.06 184 ASP A CA 1
ATOM 1437 C C . ASP A 1 184 ? 2.366 5.090 7.115 1.00 74.06 184 ASP A C 1
ATOM 1439 O O . ASP A 1 184 ? 2.766 6.180 7.525 1.00 74.06 184 ASP A O 1
ATOM 1443 N N . HIS A 1 185 ? 2.991 4.414 6.145 1.00 61.41 185 HIS A N 1
ATOM 1444 C CA . HIS A 1 185 ? 4.221 4.852 5.466 1.00 61.41 185 HIS A CA 1
ATOM 1445 C C . HIS A 1 185 ? 5.408 5.186 6.391 1.00 61.41 185 HIS A C 1
ATOM 1447 O O . HIS A 1 185 ? 6.267 5.995 6.032 1.00 61.41 185 HIS A O 1
ATOM 1453 N N . LYS A 1 186 ? 5.477 4.557 7.566 1.00 60.22 186 LYS A N 1
ATOM 1454 C CA . LYS A 1 186 ? 6.520 4.796 8.568 1.00 60.22 186 LYS A CA 1
ATOM 1455 C C . LYS A 1 186 ? 7.310 3.534 8.876 1.00 60.22 186 LYS A C 1
ATOM 1457 O O . LYS A 1 186 ? 6.772 2.427 8.862 1.00 60.22 186 LYS A O 1
ATOM 1462 N N . ASN A 1 187 ? 8.592 3.702 9.179 1.00 67.31 187 ASN A N 1
ATOM 1463 C CA . ASN A 1 187 ? 9.395 2.645 9.772 1.00 67.31 187 ASN A CA 1
ATOM 1464 C C . ASN A 1 187 ? 9.043 2.557 11.264 1.00 67.31 187 ASN A C 1
ATOM 1466 O O . ASN A 1 187 ? 9.327 3.485 12.017 1.00 67.31 187 ASN A O 1
ATOM 1470 N N . VAL A 1 188 ? 8.423 1.456 11.694 1.00 75.38 188 VAL A N 1
ATOM 1471 C CA . VAL A 1 188 ? 7.927 1.306 13.073 1.00 75.38 188 VAL A CA 1
ATOM 1472 C C . VAL A 1 188 ? 9.044 1.501 14.102 1.00 75.38 188 VAL A C 1
ATOM 1474 O O . VAL A 1 188 ? 8.842 2.217 15.076 1.00 75.38 188 VAL A O 1
ATOM 1477 N N . ASP A 1 189 ? 10.237 0.957 13.862 1.00 68.81 189 ASP A N 1
ATOM 1478 C CA . ASP A 1 189 ? 11.351 1.015 14.816 1.00 68.81 189 ASP A CA 1
ATOM 1479 C C . ASP A 1 189 ? 11.994 2.408 14.929 1.00 68.81 189 ASP A C 1
ATOM 1481 O O . ASP A 1 189 ? 12.586 2.736 15.956 1.00 68.81 189 ASP A O 1
ATOM 1485 N N . LEU A 1 190 ? 11.904 3.236 13.881 1.00 64.12 190 LEU A N 1
ATOM 1486 C CA . LEU A 1 190 ? 12.592 4.536 13.811 1.00 64.12 190 LEU A CA 1
ATOM 1487 C C . LEU A 1 190 ? 11.650 5.737 13.955 1.00 64.12 190 LEU A C 1
ATOM 1489 O O . LEU A 1 190 ? 12.016 6.757 14.546 1.00 64.12 190 LEU A O 1
ATOM 1493 N N . ASP A 1 191 ? 10.440 5.627 13.416 1.00 64.19 191 ASP A N 1
ATOM 1494 C CA . ASP A 1 191 ? 9.509 6.745 13.273 1.00 64.19 191 ASP A CA 1
ATOM 1495 C C . ASP A 1 191 ? 8.401 6.733 14.329 1.00 64.19 191 ASP A C 1
ATOM 1497 O O . ASP A 1 191 ? 7.766 7.768 14.551 1.00 64.19 191 ASP A O 1
ATOM 1501 N N . VAL A 1 192 ? 8.163 5.596 14.996 1.00 77.19 192 VAL A N 1
ATOM 1502 C CA . VAL A 1 192 ? 7.172 5.489 16.074 1.00 77.19 192 VAL A CA 1
ATOM 1503 C C . VAL A 1 192 ? 7.885 5.628 17.423 1.00 77.19 192 VAL A C 1
ATOM 1505 O O . VAL A 1 192 ? 8.616 4.718 17.820 1.00 77.19 192 VAL A O 1
ATOM 1508 N N . PRO A 1 193 ? 7.671 6.734 18.168 1.00 85.00 193 PRO A N 1
ATOM 1509 C CA . PRO A 1 193 ? 8.431 7.034 19.383 1.00 85.00 193 PRO A CA 1
ATOM 1510 C C . PRO A 1 193 ? 8.390 5.921 20.428 1.00 85.00 193 PRO A C 1
ATOM 1512 O O . PRO A 1 193 ? 9.404 5.637 21.049 1.00 85.00 193 PRO A O 1
ATOM 1515 N N . VAL A 1 194 ? 7.248 5.241 20.584 1.00 84.06 194 VAL A N 1
ATOM 1516 C CA . VAL A 1 194 ? 7.127 4.113 21.519 1.00 84.06 194 VAL A CA 1
ATOM 1517 C C . VAL A 1 194 ? 8.142 3.016 21.200 1.00 84.06 194 VAL A C 1
ATOM 1519 O O . VAL A 1 194 ? 8.837 2.573 22.106 1.00 84.06 194 VAL A O 1
ATOM 1522 N N . PHE A 1 195 ? 8.286 2.606 19.941 1.00 80.88 195 PHE A N 1
ATOM 1523 C CA . PHE A 1 195 ? 9.218 1.537 19.572 1.00 80.88 195 PHE A CA 1
ATOM 1524 C C . PHE A 1 195 ? 10.669 2.016 19.612 1.00 80.88 195 PHE A C 1
ATOM 1526 O O . PHE A 1 195 ? 11.517 1.346 20.201 1.00 80.88 195 PHE A O 1
ATOM 1533 N N . ARG A 1 196 ? 10.934 3.223 19.096 1.00 80.69 196 ARG A N 1
ATOM 1534 C CA . ARG A 1 196 ? 12.279 3.811 19.080 1.00 80.69 196 ARG A CA 1
ATOM 1535 C C . ARG A 1 196 ? 12.830 4.074 20.482 1.00 80.69 196 ARG A C 1
ATOM 1537 O O . ARG A 1 196 ? 13.958 3.698 20.785 1.00 80.69 196 ARG A O 1
ATOM 1544 N N . ASP A 1 197 ? 12.055 4.752 21.325 1.00 86.75 197 ASP A N 1
ATOM 1545 C CA . ASP A 1 197 ? 12.551 5.316 22.585 1.00 86.75 197 ASP A CA 1
ATOM 1546 C C . ASP A 1 197 ? 12.548 4.274 23.716 1.00 86.75 197 ASP A C 1
ATOM 1548 O O . ASP A 1 197 ? 13.369 4.353 24.630 1.00 86.75 197 ASP A O 1
ATOM 1552 N N . THR A 1 198 ? 11.658 3.272 23.654 1.00 83.12 198 THR A N 1
ATOM 1553 C CA . THR A 1 198 ? 11.610 2.175 24.643 1.00 83.12 198 THR A CA 1
ATOM 1554 C C . THR A 1 198 ? 12.371 0.923 24.203 1.00 83.12 198 THR A C 1
ATOM 1556 O O . THR A 1 198 ? 12.537 0.002 25.004 1.00 83.12 198 THR A O 1
ATOM 1559 N N . ASN A 1 199 ? 12.860 0.892 22.956 1.00 78.25 199 ASN A N 1
ATOM 1560 C CA . ASN A 1 199 ? 13.486 -0.276 22.332 1.00 78.25 199 ASN A CA 1
ATOM 1561 C C . ASN A 1 199 ? 12.571 -1.521 22.360 1.00 78.25 199 ASN A C 1
ATOM 1563 O O . ASN A 1 199 ? 13.031 -2.655 22.530 1.00 78.25 199 ASN A O 1
ATOM 1567 N N . LEU A 1 200 ? 11.258 -1.291 22.245 1.00 80.44 200 LEU A N 1
ATOM 1568 C CA . LEU A 1 200 ? 10.247 -2.337 22.134 1.00 80.44 200 LEU A CA 1
ATOM 1569 C C . LEU A 1 200 ? 10.362 -3.002 20.762 1.00 80.44 200 LEU A C 1
ATOM 1571 O O . LEU A 1 200 ? 10.491 -2.326 19.747 1.00 80.44 200 LEU A O 1
ATOM 1575 N N . VAL A 1 201 ? 10.278 -4.331 20.721 1.00 81.12 201 VAL A N 1
ATOM 1576 C CA . VAL A 1 201 ? 10.336 -5.075 19.457 1.00 81.12 201 VAL A CA 1
ATOM 1577 C C . VAL A 1 201 ? 9.043 -4.846 18.670 1.00 81.12 201 VAL A C 1
ATOM 1579 O O . VAL A 1 201 ? 7.954 -5.055 19.206 1.00 81.12 201 VAL A O 1
ATOM 1582 N N . SER A 1 202 ? 9.149 -4.471 17.397 1.00 82.25 202 SER A N 1
ATOM 1583 C CA . SER A 1 202 ? 8.038 -4.186 16.475 1.00 82.25 202 SER A CA 1
ATOM 1584 C C . SER A 1 202 ? 7.305 -5.435 15.954 1.00 82.25 202 SER A C 1
ATOM 1586 O O . SER A 1 202 ? 7.003 -5.554 14.770 1.00 82.25 202 SER A O 1
ATOM 1588 N N . THR A 1 203 ? 6.988 -6.390 16.834 1.00 84.81 203 THR A N 1
ATOM 1589 C CA . THR A 1 203 ? 6.177 -7.557 16.449 1.00 84.81 203 THR A CA 1
ATOM 1590 C C . THR A 1 203 ? 4.705 -7.181 16.258 1.00 84.81 203 THR A C 1
ATOM 1592 O O . THR A 1 203 ? 4.223 -6.199 16.831 1.00 84.81 203 THR A O 1
ATOM 1595 N N . ALA A 1 204 ? 3.962 -7.985 15.490 1.00 85.56 204 ALA A N 1
ATOM 1596 C CA . ALA A 1 204 ? 2.529 -7.786 15.266 1.00 85.56 204 ALA A CA 1
ATOM 1597 C C . ALA A 1 204 ? 1.727 -7.719 16.584 1.00 85.56 204 ALA A C 1
ATOM 1599 O O . ALA A 1 204 ? 0.783 -6.939 16.704 1.00 85.56 204 ALA A O 1
ATOM 1600 N N . GLU A 1 205 ? 2.133 -8.478 17.603 1.00 88.81 205 GLU A N 1
ATOM 1601 C CA . GLU A 1 205 ? 1.549 -8.442 18.945 1.00 88.81 205 GLU A CA 1
ATOM 1602 C C . GLU A 1 205 ? 1.756 -7.093 19.631 1.00 88.81 205 GLU A C 1
ATOM 1604 O O . GLU A 1 205 ? 0.789 -6.487 20.088 1.00 88.81 205 GLU A O 1
ATOM 1609 N N . ASN A 1 206 ? 2.989 -6.582 19.653 1.00 89.38 206 ASN A N 1
ATOM 1610 C CA . ASN A 1 206 ? 3.286 -5.297 20.287 1.00 89.38 206 ASN A CA 1
ATOM 1611 C C . ASN A 1 206 ? 2.653 -4.125 19.528 1.00 89.38 206 ASN A C 1
ATOM 1613 O O . ASN A 1 206 ? 2.166 -3.182 20.148 1.00 89.38 206 ASN A O 1
ATOM 1617 N N . ILE A 1 207 ? 2.591 -4.195 18.197 1.00 90.44 207 ILE A N 1
ATOM 1618 C CA . ILE A 1 207 ? 1.877 -3.208 17.379 1.00 90.44 207 ILE A CA 1
ATOM 1619 C C . ILE A 1 207 ? 0.382 -3.202 17.726 1.00 90.44 207 ILE A C 1
ATOM 1621 O O . ILE A 1 207 ? -0.188 -2.130 17.931 1.00 90.44 207 ILE A O 1
ATOM 1625 N N . ALA A 1 208 ? -0.248 -4.376 17.857 1.00 91.50 208 ALA A N 1
ATOM 1626 C CA . ALA A 1 208 ? -1.653 -4.473 18.252 1.00 91.50 208 ALA A CA 1
ATOM 1627 C C . ALA A 1 208 ? -1.912 -3.891 19.655 1.00 91.50 208 ALA A C 1
ATOM 1629 O O . ALA A 1 208 ? -2.937 -3.235 19.850 1.00 91.50 208 ALA A O 1
ATOM 1630 N N . VAL A 1 209 ? -0.982 -4.073 20.602 1.00 92.69 209 VAL A N 1
ATOM 1631 C CA . VAL A 1 209 ? -1.050 -3.469 21.947 1.00 92.69 209 VAL A CA 1
ATOM 1632 C C . VAL A 1 209 ? -0.985 -1.944 21.868 1.00 92.69 209 VAL A C 1
ATOM 1634 O O . VAL A 1 209 ? -1.879 -1.271 22.373 1.00 92.69 209 VAL A O 1
ATOM 1637 N N . VAL A 1 210 ? 0.010 -1.389 21.168 1.00 91.44 210 VAL A N 1
ATOM 1638 C CA . VAL A 1 210 ? 0.177 0.072 21.049 1.00 91.44 210 VAL A CA 1
ATOM 1639 C C . VAL A 1 210 ? -1.025 0.721 20.358 1.00 91.44 210 VAL A C 1
ATOM 1641 O O . VAL A 1 210 ? -1.499 1.770 20.794 1.00 91.44 210 VAL A O 1
ATOM 1644 N N . MET A 1 211 ? -1.560 0.093 19.305 1.00 92.06 211 MET A N 1
ATOM 1645 C CA . MET A 1 211 ? -2.785 0.568 18.652 1.00 92.06 211 MET A CA 1
ATOM 1646 C C . MET A 1 211 ? -3.987 0.534 19.600 1.00 92.06 211 MET A C 1
ATOM 1648 O O . MET A 1 211 ? -4.818 1.440 19.567 1.00 92.06 211 MET A O 1
ATOM 1652 N N . TYR A 1 212 ? -4.097 -0.506 20.428 1.00 94.44 212 TYR A N 1
ATOM 1653 C CA . TYR A 1 212 ? -5.210 -0.664 21.359 1.00 94.44 212 TYR A CA 1
ATOM 1654 C C . TYR A 1 212 ? -5.187 0.420 22.423 1.00 94.44 212 TYR A C 1
ATOM 1656 O O . TYR A 1 212 ? -6.207 1.077 22.631 1.00 94.44 212 TYR A O 1
ATOM 1664 N N . ASP A 1 213 ? -4.028 0.640 23.040 1.00 93.19 213 ASP A N 1
ATOM 1665 C CA . ASP A 1 213 ? -3.870 1.633 24.097 1.00 93.19 213 ASP A CA 1
ATOM 1666 C C . ASP A 1 213 ? -4.146 3.043 23.551 1.00 93.19 213 ASP A C 1
ATOM 1668 O O . ASP A 1 213 ? -4.971 3.770 24.106 1.00 93.19 213 ASP A O 1
ATOM 1672 N N . GLY A 1 214 ? -3.589 3.382 22.380 1.00 92.12 214 GLY A N 1
ATOM 1673 C CA . GLY A 1 214 ? -3.830 4.677 21.738 1.00 92.12 214 GLY A CA 1
ATOM 1674 C C . GLY A 1 214 ? -5.294 4.917 21.348 1.00 92.12 214 GLY A C 1
ATOM 1675 O O . GLY A 1 214 ? -5.814 6.017 21.534 1.00 92.12 214 GLY A O 1
ATOM 1676 N N . ILE A 1 215 ? -6.001 3.901 20.829 1.00 92.50 215 ILE A N 1
ATOM 1677 C CA . ILE A 1 215 ? -7.432 4.037 20.505 1.00 92.50 215 ILE A CA 1
ATOM 1678 C C . ILE A 1 215 ? -8.262 4.143 21.789 1.00 92.50 215 ILE A C 1
ATOM 1680 O O . ILE A 1 215 ? -9.169 4.972 21.855 1.00 92.50 215 ILE A O 1
ATOM 1684 N N . GLN A 1 216 ? -7.975 3.330 22.809 1.00 92.94 216 GLN A N 1
ATOM 1685 C CA . GLN A 1 216 ? -8.726 3.320 24.065 1.00 92.94 216 GLN A CA 1
ATOM 1686 C C . GLN A 1 216 ? -8.636 4.657 24.816 1.00 92.94 216 GLN A C 1
ATOM 1688 O O . GLN A 1 216 ? -9.627 5.050 25.435 1.00 92.94 216 GLN A O 1
ATOM 1693 N N . GLU A 1 217 ? -7.506 5.363 24.737 1.00 92.69 217 GLU A N 1
ATOM 1694 C CA . GLU A 1 217 ? -7.328 6.696 25.334 1.00 92.69 217 GLU A CA 1
ATOM 1695 C C . GLU A 1 217 ? -8.172 7.787 24.659 1.00 92.69 217 GLU A C 1
ATOM 1697 O O . GLU A 1 217 ? -8.629 8.715 25.326 1.00 92.69 217 GLU A O 1
ATOM 1702 N N . LEU A 1 218 ? -8.406 7.675 23.348 1.00 92.12 218 LEU A N 1
ATOM 1703 C CA . LEU A 1 218 ? -9.179 8.653 22.575 1.00 92.12 218 LEU A CA 1
ATOM 1704 C C . LEU A 1 218 ? -10.674 8.322 22.479 1.00 92.12 218 LEU A C 1
ATOM 1706 O O . LEU A 1 218 ? -11.457 9.143 21.992 1.00 92.12 218 LEU A O 1
ATOM 1710 N N . LEU A 1 219 ? -11.093 7.130 22.916 1.00 91.31 219 LEU A N 1
ATOM 1711 C CA . LEU A 1 219 ? -12.503 6.757 22.911 1.00 91.31 219 LEU A CA 1
ATOM 1712 C C . LEU A 1 219 ? -13.307 7.604 23.919 1.00 91.31 219 LEU A C 1
ATOM 1714 O O . LEU A 1 219 ? -12.869 7.809 25.052 1.00 91.31 219 LEU A O 1
ATOM 1718 N N . PRO A 1 220 ? -14.524 8.051 23.550 1.00 88.31 220 PRO A N 1
ATOM 1719 C CA . PRO A 1 220 ? -15.422 8.736 24.473 1.00 88.31 220 PRO A CA 1
ATOM 1720 C C . PRO A 1 220 ? -15.714 7.915 25.736 1.00 88.31 220 PRO A C 1
ATOM 1722 O O . PRO A 1 220 ? -15.837 6.687 25.693 1.00 88.31 220 PRO A O 1
ATOM 1725 N N . GLY A 1 221 ? -15.892 8.606 26.865 1.00 84.31 221 GLY A N 1
ATOM 1726 C CA . GLY A 1 221 ? -16.204 7.973 28.146 1.00 84.31 221 GLY A CA 1
ATOM 1727 C C . GLY A 1 221 ? -17.451 7.082 28.079 1.00 84.31 221 GLY A C 1
ATOM 1728 O O . GLY A 1 221 ? -18.465 7.453 27.495 1.00 84.31 221 GLY A O 1
ATOM 1729 N N . GLY A 1 222 ? -17.372 5.896 28.689 1.00 83.88 222 GLY A N 1
ATOM 1730 C CA . GLY A 1 222 ? -18.443 4.889 28.670 1.00 83.88 222 GLY A CA 1
ATOM 1731 C C . GLY A 1 222 ? -18.343 3.872 27.527 1.00 83.88 222 GLY A C 1
ATOM 1732 O O . GLY A 1 222 ? -19.032 2.850 27.568 1.00 83.88 222 GLY A O 1
ATOM 1733 N N . LEU A 1 223 ? -17.451 4.098 26.557 1.00 88.81 223 LEU A N 1
ATOM 1734 C CA . LEU A 1 223 ? -17.097 3.122 25.530 1.00 88.81 223 LEU A CA 1
ATOM 1735 C C . LEU A 1 223 ? -15.799 2.402 25.897 1.00 88.81 223 LEU A C 1
ATOM 1737 O O . LEU A 1 223 ? -14.875 2.980 26.469 1.00 88.81 223 LEU A O 1
ATOM 1741 N N . LYS A 1 224 ? -15.732 1.117 25.555 1.00 90.88 224 LYS A N 1
ATOM 1742 C CA . LYS A 1 224 ? -14.524 0.306 25.690 1.00 90.88 224 LYS A CA 1
ATOM 1743 C C . LYS A 1 224 ? -14.164 -0.292 24.347 1.00 90.88 224 LYS A C 1
ATOM 1745 O O . LYS A 1 224 ? -15.022 -0.820 23.633 1.00 90.88 224 LYS A O 1
ATOM 1750 N N . LEU A 1 225 ? -12.886 -0.242 24.016 1.00 92.88 225 LEU A N 1
ATOM 1751 C CA . LEU A 1 225 ? -12.357 -1.048 22.940 1.00 92.88 225 LEU A CA 1
ATOM 1752 C C . LEU A 1 225 ? -12.470 -2.516 23.367 1.00 92.88 225 LEU A C 1
ATOM 1754 O O . LEU A 1 225 ? -12.191 -2.870 24.506 1.00 92.88 225 LEU A O 1
ATOM 1758 N N . HIS A 1 226 ? -13.000 -3.361 22.490 1.00 91.19 226 HIS A N 1
ATOM 1759 C CA . HIS A 1 226 ? -13.207 -4.777 22.785 1.00 91.19 226 HIS A CA 1
ATOM 1760 C C . HIS A 1 226 ? -12.139 -5.649 22.140 1.00 91.19 226 HIS A C 1
ATOM 1762 O O . HIS A 1 226 ? -11.717 -6.636 22.736 1.00 91.19 226 HIS A O 1
ATOM 1768 N N . ARG A 1 227 ? -11.741 -5.315 20.909 1.00 93.38 227 ARG A N 1
ATOM 1769 C CA . ARG A 1 227 ? -10.760 -6.091 20.157 1.00 93.38 227 ARG A CA 1
ATOM 1770 C C . ARG A 1 227 ? -10.096 -5.244 19.082 1.00 93.38 227 ARG A C 1
ATOM 1772 O O . ARG A 1 227 ? -10.791 -4.546 18.341 1.00 93.38 227 ARG A O 1
ATOM 1779 N N . ILE A 1 228 ? -8.786 -5.409 18.948 1.00 92.69 228 ILE A N 1
ATOM 1780 C CA . ILE A 1 228 ? -8.042 -5.119 17.724 1.00 92.69 228 ILE A CA 1
ATOM 1781 C C . ILE A 1 228 ? -7.640 -6.439 17.081 1.00 92.69 228 ILE A C 1
ATOM 1783 O O . ILE A 1 228 ? -7.064 -7.300 17.743 1.00 92.69 228 ILE A O 1
ATOM 1787 N N . ARG A 1 229 ? -7.941 -6.584 15.791 1.00 88.31 229 ARG A N 1
ATOM 1788 C CA . ARG A 1 229 ? -7.430 -7.670 14.956 1.00 88.31 229 ARG A CA 1
ATOM 1789 C C . ARG A 1 229 ? -6.471 -7.101 13.925 1.00 88.31 229 ARG A C 1
ATOM 1791 O O . ARG A 1 229 ? -6.909 -6.410 13.009 1.00 88.31 229 ARG A O 1
ATOM 1798 N N . LEU A 1 230 ? -5.189 -7.404 14.069 1.00 87.94 230 LEU A N 1
ATOM 1799 C CA . LEU A 1 230 ? -4.144 -7.020 13.131 1.00 87.94 230 LEU A CA 1
ATOM 1800 C C . LEU A 1 230 ? -3.885 -8.179 12.171 1.00 87.94 230 LEU A C 1
ATOM 1802 O O . LEU A 1 230 ? -3.474 -9.257 12.594 1.00 87.94 230 LEU A O 1
ATOM 1806 N N . HIS A 1 231 ? -4.118 -7.964 10.883 1.00 80.19 231 HIS A N 1
ATOM 1807 C CA . HIS A 1 231 ? -3.729 -8.900 9.833 1.00 80.19 231 HIS A CA 1
ATOM 1808 C C . HIS A 1 231 ? -2.418 -8.403 9.245 1.00 80.19 231 HIS A C 1
ATOM 1810 O O . HIS A 1 231 ? -2.408 -7.431 8.496 1.00 80.19 231 HIS A O 1
ATOM 1816 N N . GLU A 1 232 ? -1.317 -9.044 9.617 1.00 71.38 232 GLU A N 1
ATOM 1817 C CA . GLU A 1 232 ? 0.009 -8.716 9.089 1.00 71.38 232 GLU A CA 1
ATOM 1818 C C . GLU A 1 232 ? 0.163 -9.237 7.654 1.00 71.38 232 GLU A C 1
ATOM 1820 O O . GLU A 1 232 ? 0.719 -8.571 6.788 1.00 71.38 232 GLU A O 1
ATOM 1825 N N . THR A 1 233 ? -0.381 -10.427 7.396 1.00 62.47 233 THR A N 1
ATOM 1826 C CA . THR A 1 233 ? -0.514 -11.026 6.064 1.00 62.47 233 THR A CA 1
ATOM 1827 C C . THR A 1 233 ? -1.823 -11.811 6.002 1.00 62.47 233 THR A C 1
ATOM 1829 O O . THR A 1 233 ? -2.489 -12.013 7.016 1.00 62.47 233 THR A O 1
ATOM 1832 N N . GLY A 1 234 ? -2.180 -12.367 4.840 1.00 57.25 234 GLY A N 1
ATOM 1833 C CA . GLY A 1 234 ? -3.368 -13.228 4.721 1.00 57.25 234 GLY A CA 1
ATOM 1834 C C . GLY A 1 234 ? -3.343 -14.515 5.569 1.00 57.25 234 GLY A C 1
ATOM 1835 O O . GLY A 1 234 ? -4.344 -15.229 5.601 1.00 57.25 234 GLY A O 1
ATOM 1836 N N . LYS A 1 235 ? -2.218 -14.847 6.220 1.00 70.25 235 LYS A N 1
ATOM 1837 C CA . LYS A 1 235 ? -2.059 -16.039 7.075 1.00 70.25 235 LYS A CA 1
ATOM 1838 C C . LYS A 1 235 ? -1.695 -15.715 8.525 1.00 70.25 235 LYS A C 1
ATOM 1840 O O . LYS A 1 235 ? -1.911 -16.566 9.384 1.00 70.25 235 LYS A O 1
ATOM 1845 N N . ASN A 1 236 ? -1.177 -14.516 8.791 1.00 75.06 236 ASN A N 1
ATOM 1846 C CA . ASN A 1 236 ? -0.762 -14.089 10.122 1.00 75.06 236 ASN A CA 1
ATOM 1847 C C . ASN A 1 236 ? -1.752 -13.057 10.647 1.00 75.06 236 ASN A C 1
ATOM 1849 O O . ASN A 1 236 ? -1.880 -11.963 10.095 1.00 75.06 236 ASN A O 1
ATOM 1853 N N . VAL A 1 237 ? -2.448 -13.430 11.716 1.00 82.81 237 VAL A N 1
ATOM 1854 C CA . VAL A 1 237 ? -3.466 -12.599 12.350 1.00 82.81 237 VAL A CA 1
ATOM 1855 C C . VAL A 1 237 ? -3.231 -12.606 13.850 1.00 82.81 237 VAL A C 1
ATOM 1857 O O . VAL A 1 237 ? -3.093 -13.672 14.450 1.00 82.81 237 VAL A O 1
ATOM 1860 N N . VAL A 1 238 ? -3.230 -11.421 14.447 1.00 90.81 238 VAL A N 1
ATOM 1861 C CA . VAL A 1 238 ? -3.159 -11.226 15.893 1.00 90.81 238 VAL A CA 1
ATOM 1862 C C . VAL A 1 238 ? -4.469 -10.619 16.367 1.00 90.81 238 VAL A C 1
ATOM 1864 O O . VAL A 1 238 ? -4.910 -9.602 15.839 1.00 90.81 238 VAL A O 1
ATOM 1867 N N . ASP A 1 239 ? -5.077 -11.228 17.381 1.00 92.75 239 ASP A N 1
ATOM 1868 C CA . ASP A 1 239 ? -6.195 -10.649 18.120 1.00 92.75 239 ASP A CA 1
ATOM 1869 C C . ASP A 1 239 ? -5.709 -10.180 19.494 1.00 92.75 239 ASP A C 1
ATOM 1871 O O . ASP A 1 239 ? -5.203 -10.981 20.280 1.00 92.75 239 ASP A O 1
AT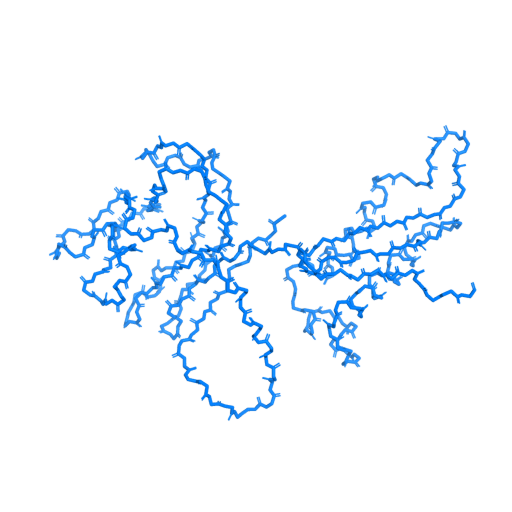OM 1875 N N . TYR A 1 240 ? -5.924 -8.905 19.810 1.00 94.56 240 TYR A N 1
ATOM 1876 C CA . TYR A 1 240 ? -5.683 -8.341 21.134 1.00 94.56 240 TYR A CA 1
ATOM 1877 C C . TYR A 1 240 ? -6.982 -7.772 21.711 1.00 94.56 240 TYR A C 1
ATOM 1879 O O . TYR A 1 240 ? -7.693 -7.014 21.050 1.00 94.56 240 TYR A O 1
ATOM 1887 N N . TYR A 1 241 ? -7.301 -8.159 22.946 1.00 92.69 241 TYR A N 1
ATOM 1888 C CA . TYR A 1 241 ? -8.564 -7.837 23.628 1.00 92.69 241 TYR A CA 1
ATOM 1889 C C . TYR A 1 241 ? -8.389 -6.841 24.786 1.00 92.69 241 TYR A C 1
ATOM 1891 O O . TYR A 1 241 ? -9.337 -6.603 25.533 1.00 92.69 241 TYR A O 1
ATOM 1899 N N . GLY A 1 242 ? -7.188 -6.273 24.942 1.00 87.88 242 GLY A N 1
ATOM 1900 C CA . GLY A 1 242 ? -6.807 -5.514 26.130 1.00 87.88 242 GLY A CA 1
ATOM 1901 C C . GLY A 1 242 ? -6.461 -6.419 27.312 1.00 87.88 242 GLY A C 1
ATOM 1902 O O . GLY A 1 242 ? -6.845 -7.590 27.365 1.00 87.88 242 GLY A O 1
ATOM 1903 N N . ASN A 1 243 ? -5.737 -5.866 28.282 1.00 78.69 243 ASN A N 1
ATOM 1904 C CA . ASN A 1 243 ? -5.536 -6.534 29.561 1.00 78.69 243 ASN A CA 1
ATOM 1905 C C . ASN A 1 243 ? -6.865 -6.519 30.323 1.00 78.69 243 ASN A C 1
ATOM 1907 O O . ASN A 1 243 ? -7.341 -5.470 30.754 1.00 78.69 243 ASN A O 1
ATOM 1911 N N . SER A 1 244 ? -7.493 -7.686 30.431 1.00 58.12 244 SER A N 1
ATOM 1912 C CA . SER A 1 244 ? -8.677 -7.888 31.256 1.00 58.12 244 SER A CA 1
ATOM 1913 C C . SER A 1 244 ? -8.311 -7.718 32.730 1.00 58.12 244 SER A C 1
ATOM 1915 O O . SER A 1 244 ? -7.617 -8.573 33.283 1.00 58.12 244 SER A O 1
ATOM 1917 N N . GLU A 1 245 ? -8.798 -6.646 33.352 1.00 39.09 245 GLU A N 1
ATOM 1918 C CA . GLU A 1 245 ? -9.289 -6.731 34.733 1.00 39.09 245 GLU A CA 1
ATOM 1919 C C . GLU A 1 245 ? -10.727 -7.262 34.738 1.00 39.09 245 GLU A C 1
ATOM 1921 O O . GLU A 1 245 ? -11.536 -6.811 33.886 1.00 39.09 245 GLU A O 1
#

Secondary structure (DSSP, 8-state):
--PEEEEEE-------S------PPPPTT---SSTT-EEEES----SSS---GGGGGS---STTS-----S-SS--EEEE-SS-----EEEEE--SSS-GGG--SEEEEE-S----SS--TTSEEEEEE--PPPTTEEEEEEE-----EEEEEEE-PPPTTT--SS-HHHHHHHHIIIIIHHHTTS-HHHHSHHHHHHT----HHHHHHHHHHHHHHHSPTT-EEEEEEEESSSS-EEEE-----

Foldseek 3Di:
DAWDKDFDFDDDDDDDDDDPDPPDPDPPDDDDLQAPFDKDKPAFDPPQVQAHLNLQRPPDPDPSRHHDGDDDDDIDMDTDSVDDDDAFKDKGFDDQPDDLQVAAFDWDWADDDDDNPPPRVVTHGQHTGGDRGDNRTGMMMGGPQLDKDKDWDKDFDQDPPPRHRDDVVLLVVQCCVLPVVQPPPDDCCPRHCCCPVVVDDPDPQVVQVSSQVSSQVSDDPRMHTQWMWIPNHPVDIDIDGPDDD

Organism: Chionoecetes opilio (NCBI:txid41210)

InterPro domains:
  IPR006585 Fucolectin tachylectin-4 pentraxin-1 [SM00607] (30-167)
  IPR007115 6-pyruvoyl tetrahydropterin synthase/QueD family [PF01242] (145-242)
  IPR007115 6-pyruvoyl tetrahydropterin synthase/QueD family [PTHR12589] (150-243)
  IPR008979 Galactose-binding-like domain superfamily [SSF49785] (25-120)
  IPR038418 6-pyruvoyl tetrahydropterin synthase/QueD superfamily [G3DSA:3.30.479.10] (138-243)

Radius of gyration: 23.13 Å; chains: 1; bounding box: 61×35×68 Å